Protein AF-A0A2M3YWS8-F1 (afdb_monomer)

Secondary structure (DSSP, 8-state):
--SSSSSSSSTTSSSSS---------------------------------------------------TT---HHHHHHHHHHHHS---EEEEEEEGGGG-TT-TT--PPPPSSSSTTEEEEEEEPTTEEE-SS-TT-EEEP-SS--TTEEEEETTEEEEPTTEEE-TTS-EEEPP-

Foldseek 3Di:
DDDPVVVVV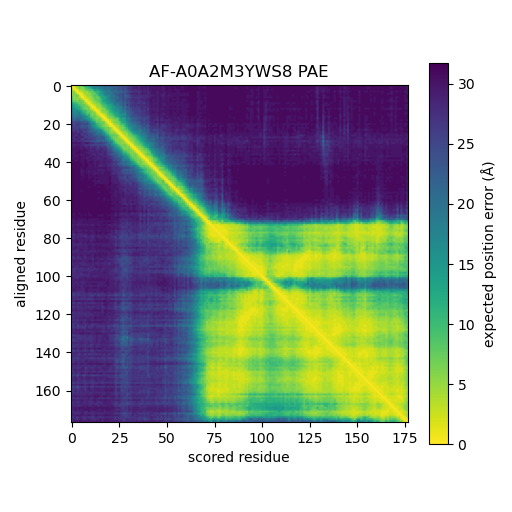VVPPPPPPDPDDDDDPDDPPDDPDDDDDDDDDDDDDDDDDDDDDDDDDDPDPPVPPPVVPPPQPLQNVVCVVLVVVQDQQKDKDKDFQVVVDPCPVPPDRAQEDDPGRRIHIDIDGHPQWDQDPVHNSGTHGHAPDDADQFDRRHHVATDHGPQWDQDPVRHTDGDDD

Mean predicted aligned error: 18.92 Å

Organism: NCBI:txid30067

Solvent-accessible surface area (backbone atoms only — not comparable to full-atom values): 11902 Å² total; per-residue (Å²): 139,86,72,78,71,65,68,70,64,64,74,76,74,77,85,80,82,80,93,72,78,89,81,76,84,72,80,85,77,75,80,80,80,84,78,85,80,82,84,74,86,81,90,83,84,88,81,91,83,86,82,90,81,81,87,79,92,74,89,67,84,64,81,75,73,74,68,66,93,67,83,64,48,73,60,51,52,45,51,61,54,50,64,73,67,41,66,53,34,71,36,76,47,77,41,54,32,65,78,71,48,88,74,64,89,78,78,79,70,70,74,30,78,33,101,42,57,64,19,24,63,41,86,41,53,30,92,54,27,43,70,35,91,91,43,76,90,34,13,42,45,41,40,91,67,76,49,53,62,32,43,62,58,36,58,68,34,61,46,52,38,84,73,32,42,72,45,99,85,73,47,36,39,75,65,81,132

Sequence (177 aa):
MEGFKLFLLVSLALSSQFGLTPAQDGVKSWRKGGGGVKGAFPNGTMLVEMHSLGNAQNQSSSMDLHRSNDSLSALDRFMNKTKSQIPTGVCFEEVPTVSLLQGSARGDVPVGNGSNPSLSRVQVCCAGYERNVHNFRKCEPICTEPCQNGLCVAPNTCECYPDFVRNARGRCVPTCP

Structure (mmCIF, N/CA/C/O backbone):
data_AF-A0A2M3YWS8-F1
#
_entry.id   AF-A0A2M3YWS8-F1
#
loop_
_atom_site.group_PDB
_atom_site.id
_atom_site.type_symbol
_atom_site.label_atom_id
_atom_site.label_alt_id
_atom_site.label_comp_id
_atom_site.label_asym_id
_atom_site.label_entity_id
_atom_site.label_seq_id
_atom_site.pdbx_PDB_ins_code
_atom_site.Cartn_x
_atom_site.Cartn_y
_atom_site.Cartn_z
_atom_site.occupancy
_atom_site.B_iso_or_equiv
_atom_site.auth_seq_id
_atom_site.auth_comp_id
_atom_site.auth_asym_id
_atom_site.auth_atom_id
_atom_site.pdbx_PDB_model_num
ATOM 1 N N . MET A 1 1 ? -46.399 -47.466 -23.108 1.00 44.81 1 MET A N 1
ATOM 2 C CA . MET A 1 1 ? -45.461 -47.014 -24.162 1.00 44.81 1 MET A CA 1
ATOM 3 C C . MET A 1 1 ? -44.840 -45.695 -23.719 1.00 44.81 1 MET A C 1
ATOM 5 O O . MET A 1 1 ? -45.162 -44.630 -24.217 1.00 44.81 1 MET A O 1
ATOM 9 N N . GLU A 1 2 ? -44.213 -45.709 -22.546 1.00 58.59 2 GLU A N 1
ATOM 10 C CA . GLU A 1 2 ? -42.794 -46.076 -22.321 1.00 58.59 2 GLU A CA 1
ATOM 11 C C . GLU A 1 2 ? -41.820 -44.876 -22.445 1.00 58.59 2 GLU A C 1
ATOM 13 O O . GLU A 1 2 ? -40.623 -45.069 -22.586 1.00 58.59 2 GLU A O 1
ATOM 18 N N . GLY A 1 3 ? -42.292 -43.623 -22.367 1.00 52.88 3 GLY A N 1
ATOM 19 C CA . GLY A 1 3 ? -41.401 -42.443 -22.368 1.00 52.88 3 GLY A CA 1
ATOM 20 C C . GLY A 1 3 ? -41.078 -41.849 -20.989 1.00 52.88 3 GLY A C 1
ATOM 21 O O . GLY A 1 3 ? -39.984 -41.346 -20.767 1.00 52.88 3 GLY A O 1
ATOM 22 N N . PHE A 1 4 ? -42.009 -41.918 -20.032 1.00 53.09 4 PHE A N 1
ATOM 23 C CA . PHE A 1 4 ? -41.894 -41.177 -18.762 1.00 53.09 4 PHE A CA 1
ATOM 24 C C . PHE A 1 4 ? -41.308 -41.979 -17.590 1.00 53.09 4 PHE A C 1
ATOM 26 O O . PHE A 1 4 ? -41.011 -41.412 -16.542 1.00 53.09 4 PHE A O 1
ATOM 33 N N . LYS A 1 5 ? -41.099 -43.290 -17.757 1.00 55.75 5 LYS A N 1
ATOM 34 C CA . LYS A 1 5 ? -40.532 -44.166 -16.716 1.00 55.75 5 LYS A CA 1
ATOM 35 C C . LYS A 1 5 ? -39.001 -44.253 -16.726 1.00 55.75 5 LYS A C 1
ATOM 37 O O . LYS A 1 5 ? -38.439 -44.727 -15.746 1.00 55.75 5 LYS A O 1
ATOM 42 N N . LEU A 1 6 ? -38.321 -43.763 -17.770 1.00 52.38 6 LEU A N 1
ATOM 43 C CA . LEU A 1 6 ? -36.851 -43.793 -17.837 1.00 52.38 6 LEU A CA 1
ATOM 44 C C . LEU A 1 6 ? -36.157 -42.620 -17.125 1.00 52.38 6 LEU A C 1
ATOM 46 O O . LEU A 1 6 ? -35.000 -42.757 -16.745 1.00 52.38 6 LEU A O 1
ATOM 50 N N . PHE A 1 7 ? -36.836 -41.494 -16.883 1.00 51.25 7 PHE A N 1
ATOM 51 C CA . PHE A 1 7 ? -36.199 -40.334 -16.241 1.00 51.25 7 PHE A CA 1
ATOM 52 C C . PHE A 1 7 ? -36.138 -40.414 -14.708 1.00 51.25 7 PHE A C 1
ATOM 54 O O . PHE A 1 7 ? -35.285 -39.774 -14.102 1.00 51.25 7 PHE A O 1
ATOM 61 N N . LEU A 1 8 ? -36.981 -41.228 -14.063 1.00 51.66 8 LEU A N 1
ATOM 62 C CA . LEU A 1 8 ? -36.975 -41.374 -12.599 1.00 51.66 8 LEU A CA 1
ATOM 63 C C . LEU A 1 8 ? -35.966 -42.408 -12.074 1.00 51.66 8 LEU A C 1
ATOM 65 O O . LEU A 1 8 ? -35.662 -42.398 -10.885 1.00 51.66 8 LEU A O 1
ATOM 69 N N . LEU A 1 9 ? -35.410 -43.266 -12.937 1.00 51.09 9 LEU A N 1
ATOM 70 C CA . LEU A 1 9 ? -34.437 -44.291 -12.534 1.00 51.09 9 LEU A CA 1
ATOM 71 C C . LEU A 1 9 ? -32.970 -43.854 -12.681 1.00 51.09 9 LEU A C 1
ATOM 73 O O . LEU A 1 9 ? -32.095 -44.498 -12.113 1.00 51.09 9 LEU A O 1
ATOM 77 N N . VAL A 1 10 ? -32.688 -42.738 -13.362 1.00 53.78 10 VAL A N 1
ATOM 78 C CA . VAL A 1 10 ? -31.320 -42.184 -13.465 1.00 53.78 10 VAL A CA 1
ATOM 79 C C . VAL A 1 10 ? -30.982 -41.257 -12.283 1.00 53.78 10 VAL A C 1
ATOM 81 O O . VAL A 1 10 ? -29.815 -41.043 -11.970 1.00 53.78 10 VAL A O 1
ATOM 84 N N . SER A 1 11 ? -31.985 -40.779 -11.541 1.00 53.66 11 SER A N 1
ATOM 85 C CA . SER A 1 11 ? -31.802 -39.824 -10.434 1.00 53.66 11 SER A CA 1
ATOM 86 C C . SER A 1 11 ? -31.493 -40.464 -9.071 1.00 53.66 11 SER A C 1
ATOM 88 O O . SER A 1 11 ? -31.159 -39.749 -8.131 1.00 53.66 11 SER A O 1
ATOM 90 N N . LEU A 1 12 ? -31.586 -41.793 -8.941 1.00 53.59 12 LEU A N 1
ATOM 91 C CA . LEU A 1 12 ? -31.355 -42.520 -7.678 1.00 53.59 12 LEU A CA 1
ATOM 92 C C . LEU A 1 12 ? -30.032 -43.309 -7.630 1.00 53.59 12 LEU A C 1
ATOM 94 O O . LEU A 1 12 ? -29.764 -43.970 -6.633 1.00 53.59 12 LEU A O 1
ATOM 98 N N . ALA A 1 13 ? -29.185 -43.217 -8.663 1.00 49.19 13 ALA A N 1
ATOM 99 C CA . ALA A 1 13 ? -27.925 -43.969 -8.752 1.00 49.19 13 ALA A CA 1
ATOM 100 C C . ALA A 1 13 ? -26.646 -43.102 -8.766 1.00 49.19 13 ALA A C 1
ATOM 102 O O . ALA A 1 13 ? -25.558 -43.627 -8.981 1.00 49.19 13 ALA A O 1
ATOM 103 N N . LEU A 1 14 ? -26.744 -41.790 -8.516 1.00 49.69 14 LEU A N 1
ATOM 104 C CA . LEU A 1 14 ? -25.588 -40.871 -8.479 1.00 49.69 14 LEU A CA 1
ATOM 105 C C . LEU A 1 14 ? -25.318 -40.253 -7.096 1.00 49.69 14 LEU A C 1
ATOM 107 O O . LEU A 1 14 ? -24.464 -39.383 -6.965 1.00 49.69 14 LEU A O 1
ATOM 111 N N . SER A 1 15 ? -25.996 -40.719 -6.043 1.00 51.69 15 SER A N 1
ATOM 112 C CA . SER A 1 15 ? -25.835 -40.217 -4.668 1.00 51.69 15 SER A CA 1
ATOM 113 C C . SER A 1 15 ? -24.981 -41.110 -3.754 1.00 51.69 15 SER A C 1
ATOM 115 O O . SER A 1 15 ? -24.988 -40.916 -2.542 1.00 51.69 15 SER A O 1
ATOM 117 N N . SER A 1 16 ? -24.224 -42.080 -4.288 1.00 53.59 16 SER A N 1
ATOM 118 C CA . SER A 1 16 ? -23.561 -43.106 -3.451 1.00 53.59 16 SER A CA 1
ATOM 119 C C . SER A 1 16 ? -22.041 -43.219 -3.574 1.00 53.59 16 SER A C 1
ATOM 121 O O . SER A 1 16 ? -21.468 -44.142 -3.002 1.00 53.59 16 SER A O 1
ATOM 123 N N . GLN A 1 17 ? -21.351 -42.317 -4.271 1.00 57.34 17 GLN A N 1
ATOM 124 C CA . GLN A 1 17 ? -19.891 -42.396 -4.403 1.00 57.34 17 GLN A CA 1
ATOM 125 C C . GLN A 1 17 ? -19.245 -41.020 -4.333 1.00 57.34 17 GLN A C 1
ATOM 127 O O . GLN A 1 17 ? -18.739 -40.570 -5.335 1.00 57.34 17 GLN A O 1
ATOM 132 N N . PHE A 1 18 ? -19.263 -40.367 -3.170 1.00 51.50 18 PHE A N 1
ATOM 133 C CA . PHE A 1 18 ? -18.156 -39.523 -2.682 1.00 51.50 18 PHE A CA 1
ATOM 134 C C . PHE A 1 18 ? -18.327 -39.348 -1.167 1.00 51.50 18 PHE A C 1
ATOM 136 O O . PHE A 1 18 ? -18.560 -38.262 -0.647 1.00 51.50 18 PHE A O 1
ATOM 143 N N . GLY A 1 19 ? -18.239 -40.465 -0.442 1.00 46.75 19 GLY A N 1
ATOM 144 C CA . GLY A 1 19 ? -17.875 -40.426 0.966 1.00 46.75 19 GLY A CA 1
ATOM 145 C C . GLY A 1 19 ? -16.380 -40.150 1.065 1.00 46.75 19 GLY A C 1
ATOM 146 O O . GLY A 1 19 ? -15.588 -41.082 0.996 1.00 46.75 19 GLY A O 1
ATOM 147 N N . LEU A 1 20 ? -15.996 -38.881 1.205 1.00 51.47 20 LEU A N 1
ATOM 148 C CA . LEU A 1 20 ? -14.681 -38.495 1.707 1.00 51.47 20 LEU A CA 1
ATOM 149 C C . LEU A 1 20 ? -14.859 -37.409 2.769 1.00 51.47 20 LEU A C 1
ATOM 151 O O . LEU A 1 20 ? -15.428 -36.344 2.552 1.00 51.47 20 LEU A O 1
ATOM 155 N N . THR A 1 21 ? -14.410 -37.787 3.953 1.00 51.81 21 THR A N 1
ATOM 156 C CA . THR A 1 21 ? -14.380 -37.073 5.223 1.00 51.81 21 THR A CA 1
ATOM 157 C C . THR A 1 21 ? -13.623 -35.741 5.153 1.00 51.81 21 THR A C 1
ATOM 159 O O . THR A 1 21 ? -12.715 -35.604 4.333 1.00 51.81 21 THR A O 1
ATOM 162 N N . PRO A 1 22 ? -13.902 -34.789 6.062 1.00 42.66 22 PRO A N 1
ATOM 163 C CA . PRO A 1 22 ? -13.151 -33.542 6.163 1.00 42.66 22 PRO A CA 1
ATOM 164 C C . PRO A 1 22 ? -11.702 -33.811 6.597 1.00 42.66 22 PRO A C 1
ATOM 166 O O . PRO A 1 22 ? -11.445 -34.215 7.732 1.00 42.66 22 PRO A O 1
ATOM 169 N N . ALA A 1 23 ? -10.749 -33.578 5.693 1.00 43.78 23 ALA A N 1
ATOM 170 C CA . ALA A 1 23 ? -9.334 -33.512 6.027 1.00 43.78 23 ALA A CA 1
ATOM 171 C C . ALA A 1 23 ? -9.063 -32.184 6.746 1.00 43.78 23 ALA A C 1
ATOM 173 O O . ALA A 1 23 ? -9.142 -31.102 6.170 1.00 43.78 23 ALA A O 1
ATOM 174 N N . GLN A 1 24 ? -8.801 -32.299 8.043 1.00 39.09 24 GLN A N 1
ATOM 175 C CA . GLN A 1 24 ? -8.253 -31.257 8.898 1.00 39.09 24 GLN A CA 1
ATOM 176 C C . GLN A 1 24 ? -6.811 -30.984 8.455 1.00 39.09 24 GLN A C 1
ATOM 178 O O . GLN A 1 24 ? -5.940 -31.832 8.661 1.00 39.09 24 GLN A O 1
ATOM 183 N N . ASP A 1 25 ? -6.546 -29.819 7.865 1.00 43.72 25 ASP A N 1
ATOM 184 C CA . ASP A 1 25 ? -5.172 -29.370 7.664 1.00 43.72 25 ASP A CA 1
ATOM 185 C C . ASP A 1 25 ? -4.543 -29.056 9.022 1.00 43.72 25 ASP A C 1
ATOM 187 O O . ASP A 1 25 ? -4.918 -28.127 9.742 1.00 43.72 25 ASP A O 1
ATOM 191 N N . GLY A 1 26 ? -3.596 -29.917 9.385 1.00 39.34 26 GLY A N 1
ATOM 192 C CA . GLY A 1 26 ? -2.875 -29.884 10.638 1.00 39.34 26 GLY A CA 1
ATOM 193 C C . GLY A 1 26 ? -2.123 -28.574 10.843 1.00 39.34 26 GLY A C 1
ATOM 194 O O . GLY A 1 26 ? -1.289 -28.153 10.039 1.00 39.34 26 GLY A O 1
ATOM 195 N N . VAL A 1 27 ? -2.352 -27.987 12.014 1.00 41.59 27 VAL A N 1
ATOM 196 C CA . VAL A 1 27 ? -1.428 -27.066 12.671 1.00 41.59 27 VAL A CA 1
ATOM 197 C C . VAL A 1 27 ? -0.039 -27.709 12.683 1.00 41.59 27 VAL A C 1
ATOM 199 O O . VAL A 1 27 ? 0.176 -28.753 13.303 1.00 41.59 27 VAL A O 1
ATOM 202 N N . LYS A 1 28 ? 0.926 -27.078 12.006 1.00 43.31 28 LYS A N 1
ATOM 203 C CA . LYS A 1 28 ? 2.345 -27.441 12.083 1.00 43.31 28 LYS A CA 1
ATOM 204 C C . LYS A 1 28 ? 2.855 -27.142 13.495 1.00 43.31 28 LYS A C 1
ATOM 206 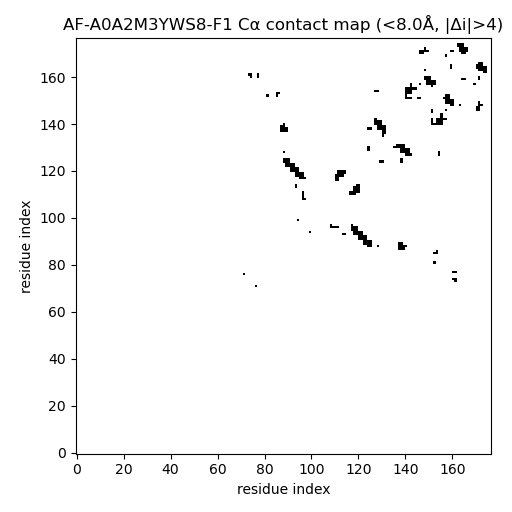O O . LYS A 1 28 ? 3.359 -26.060 13.783 1.00 43.31 28 LYS A O 1
ATOM 211 N N . SER A 1 29 ? 2.693 -28.119 14.381 1.00 40.41 29 SER A N 1
ATOM 212 C CA . SER A 1 29 ? 3.354 -28.204 15.679 1.00 40.41 29 SER A CA 1
ATOM 213 C C . SER A 1 29 ? 4.855 -28.373 15.450 1.00 40.41 29 SER A C 1
ATOM 215 O O . SER A 1 29 ? 5.348 -29.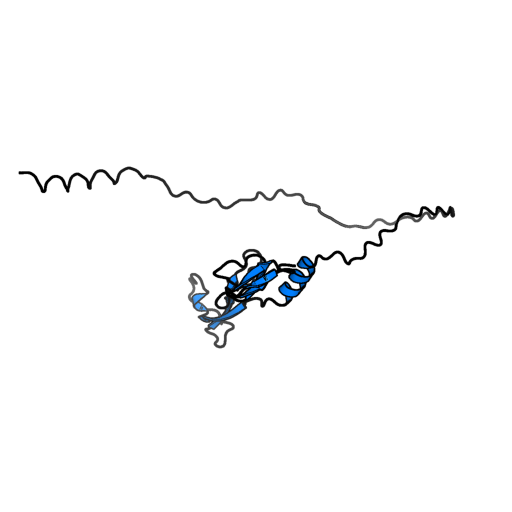469 15.185 1.00 40.41 29 SER A O 1
ATOM 217 N N . TRP A 1 30 ? 5.599 -27.272 15.523 1.00 40.44 30 TRP A N 1
ATOM 218 C CA . TRP A 1 30 ? 7.046 -27.342 15.664 1.00 40.44 30 TRP A CA 1
ATOM 219 C C . TRP A 1 30 ? 7.363 -27.631 17.128 1.00 40.44 30 TRP A C 1
ATOM 221 O O . TRP A 1 30 ? 7.205 -26.778 18.003 1.00 40.44 30 TRP A O 1
ATOM 231 N N . ARG A 1 31 ? 7.813 -28.862 17.395 1.00 38.88 31 ARG A N 1
ATOM 232 C CA . ARG A 1 31 ? 8.437 -29.219 18.669 1.00 38.88 31 ARG A CA 1
ATOM 233 C C . ARG A 1 31 ? 9.649 -28.313 18.878 1.00 38.88 31 ARG A C 1
ATOM 235 O O . ARG A 1 31 ? 10.653 -28.414 18.180 1.00 38.88 31 ARG A O 1
ATOM 242 N N . LYS A 1 32 ? 9.527 -27.427 19.863 1.00 42.84 32 LYS A N 1
ATOM 243 C CA . LYS A 1 32 ? 10.591 -26.592 20.413 1.00 42.84 32 LYS A CA 1
ATOM 244 C C . LYS A 1 32 ? 11.649 -27.503 21.045 1.00 42.84 32 LYS A C 1
ATOM 246 O O . LYS A 1 32 ? 11.507 -27.923 22.189 1.00 42.84 32 LYS A O 1
ATOM 251 N N . GLY A 1 33 ? 12.687 -27.837 20.280 1.00 36.75 33 GLY A N 1
ATOM 252 C CA . GLY A 1 33 ? 13.919 -28.415 20.806 1.00 36.75 33 GLY A CA 1
ATOM 253 C C . GLY A 1 33 ? 14.615 -27.376 21.679 1.00 36.75 33 GLY A C 1
ATOM 254 O O . GLY A 1 33 ? 15.089 -26.357 21.184 1.00 36.75 33 GLY A O 1
ATOM 255 N N . GLY A 1 34 ? 14.595 -27.599 22.991 1.00 35.94 34 GLY A N 1
ATOM 256 C CA . GLY A 1 34 ? 15.287 -26.774 23.968 1.00 35.94 34 GLY A CA 1
ATOM 257 C C . GLY A 1 34 ? 16.796 -26.999 23.908 1.00 35.94 34 GLY A C 1
ATOM 258 O O . GLY A 1 34 ? 17.268 -28.103 24.145 1.00 35.94 34 GLY A O 1
ATOM 259 N N . GLY A 1 35 ? 17.537 -25.927 23.647 1.00 36.72 35 GLY A N 1
ATOM 260 C CA . GLY A 1 35 ? 18.959 -25.798 23.949 1.00 36.72 35 GLY A CA 1
ATOM 261 C C . GLY A 1 35 ? 19.135 -24.532 24.776 1.00 36.72 35 GLY A C 1
ATOM 262 O O . GLY A 1 35 ? 19.256 -23.440 24.230 1.00 36.72 35 GLY A O 1
ATOM 263 N N . GLY A 1 36 ? 19.030 -24.663 26.098 1.00 33.47 36 GLY A N 1
ATOM 264 C CA . GLY A 1 36 ? 19.231 -23.558 27.025 1.00 33.47 36 GLY A CA 1
ATOM 265 C C . GLY A 1 36 ? 20.717 -23.278 27.201 1.00 33.47 36 GLY A C 1
ATOM 266 O O . GLY A 1 36 ? 21.426 -24.101 27.768 1.00 33.47 36 GLY A O 1
ATOM 267 N N . VAL A 1 37 ? 21.173 -22.099 26.785 1.00 38.69 37 VAL A N 1
ATOM 268 C CA . VAL A 1 37 ? 22.427 -21.525 27.281 1.00 38.69 37 VAL A CA 1
ATOM 269 C C . VAL A 1 37 ? 22.079 -20.512 28.368 1.00 38.69 37 VAL A C 1
ATOM 271 O O . VAL A 1 37 ? 21.662 -19.386 28.110 1.00 38.69 37 VAL A O 1
ATOM 274 N N . LYS A 1 38 ? 22.175 -20.959 29.623 1.00 35.31 38 LYS A N 1
ATOM 275 C CA . LYS A 1 38 ? 22.174 -20.080 30.794 1.00 35.31 38 LYS A CA 1
ATOM 276 C C . LYS A 1 38 ? 23.556 -19.429 30.873 1.00 35.31 38 LYS A C 1
ATOM 278 O O . LYS A 1 38 ? 24.493 -20.049 31.360 1.00 35.31 38 LYS A O 1
ATOM 283 N N . GLY A 1 39 ? 23.689 -18.203 30.376 1.00 34.22 39 GLY A N 1
ATOM 284 C CA . GLY A 1 39 ? 24.856 -17.363 30.637 1.00 34.22 39 GLY A CA 1
ATOM 285 C C . GLY A 1 39 ? 24.685 -16.651 31.975 1.00 34.22 39 GLY A C 1
ATOM 286 O O . GLY A 1 39 ? 24.090 -15.580 32.027 1.00 34.22 39 GLY A O 1
ATOM 287 N N . ALA A 1 40 ? 25.156 -17.274 33.054 1.00 35.62 40 ALA A N 1
ATOM 288 C CA . ALA A 1 40 ? 25.344 -16.623 34.344 1.00 35.62 40 ALA A CA 1
ATOM 289 C C . ALA A 1 40 ? 26.783 -16.089 34.414 1.00 35.62 40 ALA A C 1
ATOM 291 O O . ALA A 1 40 ? 27.730 -16.856 34.259 1.00 35.62 40 ALA A O 1
ATOM 292 N N . PHE A 1 41 ? 26.940 -14.785 34.649 1.00 43.16 41 PHE A N 1
ATOM 293 C CA . PHE A 1 41 ? 28.183 -14.210 35.174 1.00 43.16 41 PHE A CA 1
ATOM 294 C C . PHE A 1 41 ? 28.321 -14.630 36.647 1.00 43.16 41 PHE A C 1
ATOM 296 O O . PHE A 1 41 ? 27.307 -14.653 37.353 1.00 43.16 41 PHE A O 1
ATOM 303 N N . PRO A 1 42 ? 29.533 -14.970 37.127 1.00 48.53 42 PRO A N 1
ATOM 304 C CA . PRO A 1 42 ? 30.314 -13.933 37.807 1.00 48.53 42 PRO A CA 1
ATOM 305 C C . PRO A 1 42 ? 31.851 -14.041 37.685 1.00 48.53 42 PRO A C 1
ATOM 307 O O . PRO A 1 42 ? 32.419 -15.106 37.477 1.00 48.53 42 PRO A O 1
ATOM 310 N N . ASN A 1 43 ? 32.475 -12.873 37.870 1.00 36.19 43 ASN A N 1
ATOM 311 C CA . ASN A 1 43 ? 33.745 -12.565 38.543 1.00 36.19 43 ASN A CA 1
ATOM 312 C C . ASN A 1 43 ? 34.867 -13.616 38.598 1.00 36.19 43 ASN A C 1
ATOM 314 O O . ASN A 1 43 ? 34.773 -14.618 39.301 1.00 36.19 43 ASN A O 1
ATOM 318 N N . GLY A 1 44 ? 36.019 -13.239 38.037 1.00 36.62 44 GLY A N 1
ATOM 319 C CA . GLY A 1 44 ? 37.309 -13.859 38.331 1.00 36.62 44 GLY A CA 1
ATOM 320 C C . GLY A 1 44 ? 38.459 -13.119 37.653 1.00 36.62 44 GLY A C 1
ATOM 321 O O . GLY A 1 44 ? 38.737 -13.332 36.483 1.00 36.62 44 GLY A O 1
ATOM 322 N N . THR A 1 45 ? 39.077 -12.209 38.398 1.00 40.53 45 THR A N 1
ATOM 323 C CA . THR A 1 45 ? 40.320 -11.473 38.111 1.00 40.53 45 THR A CA 1
ATOM 324 C C . THR A 1 45 ? 41.555 -12.374 37.954 1.00 40.53 45 THR A C 1
ATOM 326 O O . THR A 1 45 ? 41.544 -13.495 38.452 1.00 40.53 45 THR A O 1
ATOM 329 N N . MET A 1 46 ? 42.648 -11.759 37.456 1.00 36.75 46 MET A N 1
ATOM 330 C CA . MET A 1 46 ? 44.082 -12.149 37.501 1.00 36.75 46 MET A CA 1
ATOM 331 C C . MET A 1 46 ? 44.578 -12.837 36.213 1.00 36.75 46 MET A C 1
ATOM 333 O O . MET A 1 46 ? 43.970 -13.795 35.769 1.00 36.75 46 MET A O 1
ATOM 337 N N . LEU A 1 47 ? 45.669 -12.456 35.544 1.00 41.06 47 LEU A N 1
ATOM 338 C CA . LEU A 1 47 ? 46.729 -11.464 35.750 1.00 41.06 47 LEU A CA 1
ATOM 339 C C . LEU A 1 47 ? 47.378 -11.190 34.375 1.00 41.06 47 LEU A C 1
ATOM 341 O O . LEU A 1 47 ? 47.324 -12.023 33.474 1.00 41.06 47 LEU A O 1
ATOM 345 N N . VAL A 1 48 ? 47.974 -10.009 34.237 1.00 40.50 48 VAL A N 1
ATOM 346 C CA . VAL A 1 48 ? 48.727 -9.541 33.067 1.00 40.50 48 VAL A CA 1
ATOM 347 C C . VAL A 1 48 ? 50.074 -10.259 32.994 1.00 40.50 48 VAL A C 1
ATOM 349 O O . VAL A 1 48 ? 50.805 -10.227 33.977 1.00 40.50 48 VAL A O 1
ATOM 352 N N . GLU A 1 49 ? 50.459 -10.767 31.822 1.00 37.28 49 GLU A N 1
ATOM 353 C CA . GLU A 1 49 ? 51.875 -10.850 31.452 1.00 37.28 49 GLU A CA 1
ATOM 354 C C . GLU A 1 49 ? 52.089 -10.310 30.038 1.00 37.28 49 GLU A C 1
ATOM 356 O O . GLU A 1 49 ? 51.496 -10.745 29.052 1.00 37.28 49 GLU A O 1
ATOM 361 N N . MET A 1 50 ? 52.927 -9.281 29.997 1.00 44.84 50 MET A N 1
ATOM 362 C CA . MET A 1 50 ? 53.350 -8.531 28.833 1.00 44.84 50 MET A CA 1
ATOM 363 C C . MET A 1 50 ? 54.754 -9.003 28.484 1.00 44.84 50 MET A C 1
ATOM 365 O O . MET A 1 50 ? 55.679 -8.728 29.240 1.00 44.84 50 MET A O 1
ATOM 369 N N . HIS A 1 51 ? 54.928 -9.661 27.340 1.00 34.84 51 HIS A N 1
ATOM 370 C CA . HIS A 1 51 ? 56.245 -9.852 26.739 1.00 34.84 51 HIS A CA 1
ATOM 371 C C . HIS A 1 51 ? 56.252 -9.279 25.323 1.00 34.84 51 HIS A C 1
ATOM 373 O O . HIS A 1 51 ? 55.685 -9.837 24.387 1.00 34.84 51 HIS A O 1
ATOM 379 N N . SER A 1 52 ? 56.914 -8.129 25.205 1.00 41.78 52 SER A N 1
ATOM 380 C CA . SER A 1 52 ? 57.352 -7.536 23.947 1.00 41.78 52 SER A CA 1
ATOM 381 C C . SER A 1 52 ? 58.596 -8.264 23.444 1.00 41.78 52 SER A C 1
ATOM 383 O O . SER A 1 52 ? 59.623 -8.250 24.117 1.00 41.78 52 SER A O 1
ATOM 385 N N . LEU A 1 53 ? 58.541 -8.799 22.226 1.00 42.47 53 LEU A N 1
ATOM 386 C CA . LEU A 1 53 ? 59.717 -8.996 21.378 1.00 42.47 53 LEU A CA 1
ATOM 387 C C . LEU A 1 53 ? 59.393 -8.459 19.983 1.00 42.47 53 LEU A C 1
ATOM 389 O O . LEU A 1 53 ? 58.335 -8.729 19.419 1.00 42.47 53 LEU A O 1
ATOM 393 N N . GLY A 1 54 ? 60.280 -7.590 19.506 1.00 40.19 54 GLY A N 1
ATOM 394 C CA . GLY A 1 54 ? 60.056 -6.703 18.378 1.00 40.19 54 GLY A CA 1
ATOM 395 C C . GLY A 1 54 ? 60.180 -7.339 16.993 1.00 40.19 54 GLY A C 1
ATOM 396 O O . GLY A 1 54 ? 60.888 -8.316 16.784 1.00 40.19 54 GLY A O 1
ATOM 397 N N . ASN A 1 55 ? 59.492 -6.665 16.071 1.00 44.66 55 ASN A N 1
ATOM 398 C CA . ASN A 1 55 ? 59.807 -6.363 14.674 1.00 44.66 55 ASN A CA 1
ATOM 399 C C . ASN A 1 55 ? 60.464 -7.435 13.783 1.00 44.66 55 ASN A C 1
ATOM 401 O O . ASN A 1 55 ? 61.669 -7.664 13.827 1.00 44.66 55 ASN A O 1
ATOM 405 N N . ALA A 1 56 ? 59.697 -7.888 12.790 1.00 38.47 56 ALA A N 1
ATOM 406 C CA . ALA A 1 56 ? 60.217 -8.171 11.459 1.00 38.47 56 ALA A CA 1
ATOM 407 C C . ALA A 1 56 ? 59.204 -7.661 10.429 1.00 38.47 56 ALA A C 1
ATOM 409 O O . ALA A 1 56 ? 58.068 -8.128 10.362 1.00 38.47 56 ALA A O 1
ATOM 410 N N . GLN A 1 57 ? 59.621 -6.658 9.658 1.00 50.38 57 GLN A N 1
ATOM 411 C CA . GLN A 1 57 ? 58.921 -6.234 8.457 1.00 50.38 57 GLN A CA 1
ATOM 412 C C . GLN A 1 57 ? 58.803 -7.434 7.518 1.00 50.38 57 GLN A C 1
ATOM 414 O O . GLN A 1 57 ? 59.811 -8.032 7.150 1.00 50.38 57 GLN A O 1
ATOM 419 N N . ASN A 1 58 ? 57.582 -7.745 7.099 1.00 41.41 58 ASN A N 1
ATOM 420 C CA . ASN A 1 58 ? 57.360 -8.549 5.913 1.00 41.41 58 ASN A CA 1
ATOM 421 C C . ASN A 1 58 ? 56.399 -7.766 5.022 1.00 41.41 58 ASN A C 1
ATOM 423 O O . ASN A 1 58 ? 55.190 -7.746 5.244 1.00 41.41 58 ASN A O 1
ATOM 427 N N . GLN A 1 59 ? 56.965 -7.044 4.055 1.00 50.97 59 GLN A N 1
ATOM 428 C CA . GLN A 1 59 ? 56.214 -6.519 2.923 1.00 50.97 59 GLN A CA 1
ATOM 429 C C . GLN A 1 59 ? 55.853 -7.705 2.029 1.00 50.97 59 GLN A C 1
ATOM 431 O O . GLN A 1 59 ? 56.496 -7.969 1.019 1.00 50.97 59 GLN A O 1
ATOM 436 N N . SER A 1 60 ? 54.812 -8.434 2.410 1.00 42.50 60 SER A N 1
ATOM 437 C CA . SER A 1 60 ? 53.989 -9.096 1.416 1.00 42.50 60 SER A CA 1
ATOM 438 C C . SER A 1 60 ? 53.076 -8.020 0.854 1.00 42.50 60 SER A C 1
ATOM 440 O O . SER A 1 60 ? 52.238 -7.489 1.580 1.00 42.50 60 SER A O 1
ATOM 442 N N . SER A 1 61 ? 53.222 -7.690 -0.424 1.00 48.59 61 SER A N 1
ATOM 443 C CA . SER A 1 61 ? 52.148 -7.081 -1.198 1.00 48.59 61 SER A CA 1
ATOM 444 C C . SER A 1 61 ? 50.998 -8.090 -1.292 1.00 48.59 61 SER A C 1
ATOM 446 O O . SER A 1 61 ? 50.757 -8.710 -2.326 1.00 48.59 61 SER A O 1
ATOM 448 N N . SER A 1 62 ? 50.284 -8.297 -0.183 1.00 47.62 62 SER A N 1
ATOM 449 C CA . SER A 1 62 ? 48.911 -8.754 -0.267 1.00 47.62 62 SER A CA 1
ATOM 450 C C . SER A 1 62 ? 48.192 -7.664 -1.034 1.00 47.62 62 SER A C 1
ATOM 452 O O . SER A 1 62 ? 48.282 -6.489 -0.681 1.00 47.62 62 SER A O 1
ATOM 454 N N . MET A 1 63 ? 47.519 -8.031 -2.121 1.00 47.56 63 MET A N 1
ATOM 455 C CA . MET A 1 63 ? 46.457 -7.179 -2.619 1.00 47.56 63 MET A CA 1
ATOM 456 C C . MET A 1 63 ? 45.488 -7.017 -1.455 1.00 47.56 63 MET A C 1
ATOM 458 O O . MET A 1 63 ? 44.681 -7.908 -1.187 1.00 47.56 63 MET A O 1
ATOM 462 N N . ASP A 1 64 ? 45.617 -5.909 -0.732 1.00 42.50 64 ASP A N 1
ATOM 463 C CA . ASP A 1 64 ? 44.546 -5.395 0.085 1.00 42.50 64 ASP A CA 1
ATOM 464 C C . ASP A 1 64 ? 43.417 -5.147 -0.905 1.00 42.50 64 ASP A C 1
ATOM 466 O O . ASP A 1 64 ? 43.329 -4.116 -1.573 1.00 42.50 64 ASP A O 1
ATOM 470 N N . LEU A 1 65 ? 42.536 -6.138 -1.023 1.00 43.41 65 LEU A N 1
ATOM 471 C CA . LEU A 1 65 ? 41.143 -5.882 -1.302 1.00 43.41 65 LEU A CA 1
ATOM 472 C C . LEU A 1 65 ? 40.673 -5.015 -0.132 1.00 43.41 65 LEU A C 1
ATOM 474 O O . LEU A 1 65 ? 39.989 -5.472 0.782 1.00 43.41 65 LEU A O 1
ATOM 478 N N . HIS A 1 66 ? 40.995 -3.722 -0.195 1.00 44.09 66 HIS A N 1
ATOM 479 C CA . HIS A 1 66 ? 40.021 -2.707 0.124 1.00 44.09 66 HIS A CA 1
ATOM 480 C C . HIS A 1 66 ? 38.816 -3.053 -0.741 1.00 44.09 66 HIS A C 1
ATOM 482 O O . HIS A 1 66 ? 38.679 -2.622 -1.884 1.00 44.09 66 HIS A O 1
ATOM 488 N N . ARG A 1 67 ? 37.982 -3.950 -0.210 1.00 45.34 67 ARG A N 1
ATOM 489 C CA . ARG A 1 67 ? 36.646 -4.210 -0.690 1.00 45.34 67 ARG A CA 1
ATOM 490 C C . ARG A 1 67 ? 35.950 -2.892 -0.446 1.00 45.34 67 ARG A C 1
ATOM 492 O O . ARG A 1 67 ? 35.454 -2.642 0.650 1.00 45.34 67 ARG A O 1
ATOM 499 N N . SER A 1 68 ? 36.032 -2.010 -1.438 1.00 54.47 68 SER A N 1
ATOM 500 C CA . SER A 1 68 ? 35.186 -0.841 -1.503 1.00 54.47 68 SER A CA 1
ATOM 501 C C . SER A 1 68 ? 33.792 -1.353 -1.191 1.00 54.47 68 SER A C 1
ATOM 503 O O . SER A 1 68 ? 33.298 -2.325 -1.778 1.00 54.47 68 SER A O 1
ATOM 505 N N . ASN A 1 69 ? 33.195 -0.766 -0.167 1.00 58.81 69 ASN A N 1
ATOM 506 C CA . ASN A 1 69 ? 31.879 -1.131 0.33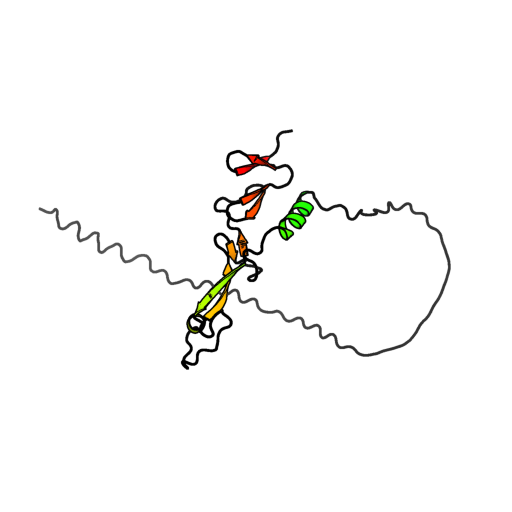0 1.00 58.81 69 ASN A CA 1
ATOM 507 C C . ASN A 1 69 ? 30.782 -0.661 -0.657 1.00 58.81 69 ASN A C 1
ATOM 509 O O . ASN A 1 69 ? 29.707 -0.239 -0.255 1.00 58.81 69 ASN A O 1
ATOM 513 N N . ASP A 1 70 ? 31.085 -0.712 -1.960 1.00 60.91 70 ASP A N 1
ATOM 514 C CA . ASP A 1 70 ? 30.349 -0.158 -3.097 1.00 60.91 70 ASP A CA 1
ATOM 515 C C . ASP A 1 70 ? 29.665 -1.232 -3.951 1.00 60.91 70 ASP A C 1
ATOM 517 O O . ASP A 1 70 ? 29.042 -0.929 -4.970 1.00 60.91 70 ASP A O 1
ATOM 521 N N . SER A 1 71 ? 29.717 -2.498 -3.536 1.00 60.72 71 SER A N 1
ATOM 522 C CA . SER A 1 71 ? 29.114 -3.616 -4.273 1.00 60.72 71 SER A CA 1
ATOM 523 C C . SER A 1 71 ? 27.621 -3.804 -3.973 1.00 60.72 71 SER A C 1
ATOM 525 O O . SER A 1 71 ? 27.133 -4.928 -3.916 1.00 60.72 71 SER A O 1
ATOM 527 N N . LEU A 1 72 ? 26.868 -2.712 -3.803 1.00 70.75 72 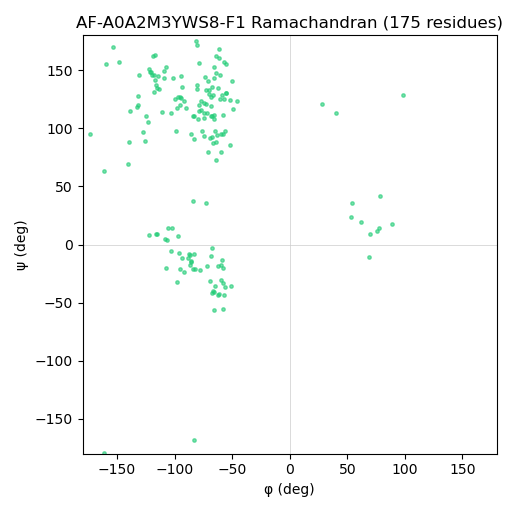LEU A N 1
ATOM 528 C CA . LEU A 1 72 ? 25.414 -2.782 -3.955 1.00 70.75 72 LEU A CA 1
ATOM 529 C C . LEU A 1 72 ? 25.100 -2.783 -5.450 1.00 70.75 72 LEU A C 1
ATOM 531 O O . LEU A 1 72 ? 25.453 -1.834 -6.159 1.00 70.75 72 LEU A O 1
ATOM 535 N N . SER A 1 73 ? 24.436 -3.840 -5.923 1.00 87.50 73 SER A N 1
ATOM 536 C CA . SER A 1 73 ? 23.928 -3.904 -7.293 1.00 87.50 73 SER A CA 1
ATOM 537 C C . SER A 1 73 ? 23.031 -2.695 -7.577 1.00 87.50 73 SER A C 1
ATOM 539 O O . SER A 1 73 ? 22.419 -2.128 -6.665 1.00 87.50 73 SER A O 1
ATOM 541 N N . ALA A 1 74 ? 22.894 -2.308 -8.848 1.00 86.19 74 ALA A N 1
ATOM 542 C CA . ALA A 1 74 ? 21.879 -1.336 -9.255 1.00 86.19 74 ALA A CA 1
ATOM 543 C C . ALA A 1 74 ? 20.485 -1.734 -8.728 1.00 86.19 74 ALA A C 1
ATOM 545 O O . ALA A 1 74 ? 19.724 -0.873 -8.284 1.00 86.19 74 ALA A O 1
ATOM 546 N N . LEU A 1 75 ? 20.202 -3.042 -8.678 1.00 88.88 75 LEU A N 1
ATOM 547 C CA . LEU A 1 75 ? 18.977 -3.588 -8.104 1.00 88.88 75 LEU A CA 1
ATOM 548 C C . LEU A 1 75 ? 18.894 -3.391 -6.583 1.00 88.88 75 LEU A C 1
ATOM 550 O O . LEU A 1 75 ? 17.845 -3.007 -6.081 1.00 88.88 75 LEU A O 1
ATOM 554 N N . ASP A 1 76 ? 19.981 -3.595 -5.838 1.00 90.25 76 ASP A N 1
ATOM 555 C CA . ASP A 1 76 ? 19.970 -3.415 -4.379 1.00 90.25 76 ASP A CA 1
ATOM 556 C C . ASP A 1 76 ? 19.765 -1.947 -4.004 1.00 90.25 76 ASP A C 1
ATOM 558 O O . ASP A 1 76 ? 19.013 -1.623 -3.082 1.00 90.25 76 ASP A O 1
ATOM 562 N N . ARG A 1 77 ? 20.401 -1.038 -4.754 1.00 90.00 77 ARG A N 1
ATOM 563 C CA . ARG A 1 77 ? 20.185 0.407 -4.604 1.00 90.00 77 ARG A CA 1
ATOM 564 C C . ARG A 1 77 ? 18.738 0.774 -4.907 1.00 90.00 77 ARG A C 1
ATOM 566 O O . ARG A 1 77 ? 18.146 1.536 -4.145 1.00 90.00 77 ARG A O 1
ATOM 573 N N . PHE A 1 78 ? 18.170 0.206 -5.972 1.00 91.75 78 PHE A N 1
ATOM 574 C CA . PHE A 1 78 ? 16.758 0.364 -6.303 1.00 91.75 78 PHE A CA 1
ATOM 575 C C . PHE A 1 78 ? 15.867 -0.109 -5.150 1.00 91.75 78 PHE A C 1
ATOM 577 O O . PHE A 1 78 ? 15.103 0.681 -4.608 1.00 91.75 78 PHE A O 1
ATOM 584 N N . MET A 1 79 ? 16.027 -1.350 -4.689 1.00 90.75 79 MET A N 1
ATOM 585 C CA . MET A 1 79 ? 15.181 -1.917 -3.639 1.00 90.75 79 MET A CA 1
ATOM 586 C C . MET A 1 79 ? 15.286 -1.135 -2.326 1.00 90.75 79 MET A C 1
ATOM 588 O O . MET A 1 79 ? 14.264 -0.861 -1.697 1.00 90.75 79 MET A O 1
ATOM 592 N N . ASN A 1 80 ? 16.491 -0.728 -1.918 1.00 89.56 80 ASN A N 1
ATOM 593 C CA . ASN A 1 80 ? 16.682 0.064 -0.702 1.00 89.56 80 ASN A CA 1
ATOM 594 C C . ASN A 1 80 ? 16.044 1.456 -0.808 1.00 89.56 80 ASN A C 1
ATOM 596 O O . ASN A 1 80 ? 15.407 1.908 0.146 1.00 89.56 80 ASN A O 1
ATOM 600 N N . LYS A 1 81 ? 16.162 2.111 -1.969 1.00 89.69 81 LYS A N 1
ATOM 601 C CA . LYS A 1 81 ? 15.523 3.402 -2.239 1.00 89.69 81 LYS A CA 1
ATOM 602 C C . LYS A 1 81 ? 14.002 3.264 -2.253 1.00 89.69 81 LYS A C 1
ATOM 604 O O . LYS A 1 81 ? 13.322 3.906 -1.454 1.00 89.69 81 LYS A O 1
ATOM 609 N N . THR A 1 82 ? 13.465 2.386 -3.090 1.00 88.12 82 THR A N 1
ATOM 610 C CA . THR A 1 82 ? 12.023 2.246 -3.291 1.00 88.12 82 THR A CA 1
ATOM 611 C C . THR A 1 82 ? 11.310 1.750 -2.032 1.00 88.12 82 THR A C 1
ATOM 613 O O . THR A 1 82 ? 10.245 2.256 -1.690 1.00 88.12 82 THR A O 1
ATOM 616 N N . LYS A 1 83 ? 11.918 0.861 -1.233 1.00 86.19 83 LYS A N 1
ATOM 617 C CA . LYS A 1 83 ? 11.333 0.390 0.039 1.00 86.19 83 LYS A CA 1
ATOM 618 C C . LYS A 1 83 ? 11.078 1.509 1.052 1.00 86.19 83 LYS A C 1
ATOM 620 O O . LYS A 1 83 ? 10.162 1.390 1.861 1.00 86.19 83 LYS A O 1
ATOM 625 N N . SER A 1 84 ? 11.883 2.571 1.028 1.00 82.75 84 SER A N 1
ATOM 626 C CA . SER A 1 84 ? 11.671 3.754 1.874 1.00 82.75 84 SER A CA 1
ATOM 627 C C . SER A 1 84 ? 10.571 4.684 1.359 1.00 82.75 84 SER A C 1
ATOM 629 O O . SER A 1 84 ? 10.012 5.453 2.136 1.00 82.75 84 SER A O 1
ATOM 631 N N . GLN A 1 85 ? 10.255 4.601 0.066 1.00 84.31 85 GLN A N 1
ATOM 632 C CA . GLN A 1 85 ? 9.281 5.455 -0.610 1.00 84.31 85 GLN A CA 1
ATOM 633 C C . GLN A 1 85 ? 7.887 4.820 -0.680 1.00 84.31 85 GLN A C 1
ATOM 635 O O . GLN A 1 85 ? 6.904 5.543 -0.824 1.00 84.31 85 GLN A O 1
ATOM 640 N N . ILE A 1 86 ? 7.782 3.492 -0.545 1.00 85.94 86 ILE A N 1
ATOM 641 C CA . ILE A 1 86 ? 6.492 2.795 -0.519 1.00 85.94 86 ILE A CA 1
ATOM 642 C C . ILE A 1 86 ? 5.740 3.167 0.771 1.00 85.94 86 ILE A C 1
ATOM 644 O O . ILE A 1 86 ? 6.231 2.884 1.872 1.00 85.94 86 ILE A O 1
ATOM 648 N N . PRO A 1 87 ? 4.545 3.776 0.671 1.00 84.50 87 PRO A N 1
ATOM 649 C CA . PRO A 1 87 ? 3.736 4.073 1.843 1.00 84.50 87 PRO A CA 1
ATOM 650 C C . PRO A 1 87 ? 3.306 2.769 2.522 1.00 84.50 87 PRO A C 1
ATOM 652 O O . PRO A 1 87 ? 3.046 1.762 1.871 1.00 84.50 87 PRO A O 1
ATOM 655 N N . THR A 1 88 ? 3.168 2.785 3.848 1.00 87.38 88 THR A N 1
ATOM 656 C CA . THR A 1 88 ? 2.794 1.590 4.626 1.00 87.38 88 THR A CA 1
ATOM 657 C C . THR A 1 88 ? 1.363 1.105 4.380 1.00 87.38 88 THR A C 1
ATOM 659 O O . THR A 1 88 ? 0.978 0.095 4.965 1.00 87.38 88 THR A O 1
ATOM 662 N N . GLY A 1 89 ? 0.574 1.809 3.557 1.00 93.19 89 GLY A N 1
ATOM 663 C CA . GLY A 1 89 ? -0.777 1.406 3.160 1.00 93.19 89 GLY A CA 1
ATOM 664 C C . GLY A 1 89 ? -1.769 1.304 4.317 1.00 93.19 89 GLY A C 1
ATOM 665 O O . GLY A 1 89 ? -2.771 0.604 4.200 1.00 93.19 89 GLY A O 1
ATOM 666 N N . VAL A 1 90 ? -1.471 1.936 5.455 1.00 95.12 90 VAL A N 1
ATOM 667 C CA . VAL A 1 90 ? -2.271 1.843 6.677 1.00 95.12 90 VAL A CA 1
ATOM 668 C C . VAL A 1 90 ? -3.255 3.003 6.759 1.00 95.12 90 VAL A C 1
ATOM 670 O O . VAL A 1 90 ? -2.855 4.165 6.734 1.00 95.12 90 VAL A O 1
ATOM 673 N N . CYS A 1 91 ? -4.525 2.667 6.948 1.00 95.69 91 CYS A N 1
ATOM 674 C CA . CYS A 1 91 ? -5.621 3.593 7.179 1.00 95.69 91 CYS A CA 1
ATOM 675 C C . CYS A 1 91 ? -6.231 3.349 8.568 1.00 95.69 91 CYS A C 1
ATOM 677 O O . CYS A 1 91 ? -6.006 2.314 9.202 1.00 95.69 91 CYS A O 1
ATOM 679 N N . PHE A 1 92 ? -6.994 4.323 9.059 1.00 95.19 92 PHE A N 1
ATOM 680 C CA . PHE A 1 92 ? -7.731 4.189 10.309 1.00 95.19 92 PHE A CA 1
ATOM 681 C C . PHE A 1 92 ? -9.217 4.315 10.042 1.00 95.19 92 PHE A C 1
ATOM 683 O O . PHE A 1 92 ? -9.642 5.273 9.402 1.00 95.19 92 PHE A O 1
ATOM 690 N N . GLU A 1 93 ? -9.981 3.381 10.587 1.00 95.25 93 GLU A N 1
ATOM 691 C CA . GLU A 1 93 ? -11.437 3.415 10.559 1.00 95.25 93 GLU A CA 1
ATOM 692 C C . GLU A 1 93 ? -11.968 3.482 11.984 1.00 95.25 93 GLU A C 1
ATOM 694 O O . GLU A 1 93 ? -11.371 2.936 12.916 1.00 95.25 93 GLU A O 1
ATOM 699 N N . GLU A 1 94 ? -13.076 4.190 12.162 1.00 96.50 94 GLU A N 1
ATOM 700 C CA . GLU A 1 94 ? -13.791 4.204 13.428 1.00 96.50 94 GLU A CA 1
ATOM 701 C C . GLU A 1 94 ? -14.906 3.178 13.372 1.00 96.50 94 GLU A C 1
ATOM 703 O O . GLU A 1 94 ? -15.800 3.244 12.531 1.00 96.50 94 GLU A O 1
ATOM 708 N N . VAL A 1 95 ? -14.838 2.221 14.286 1.00 96.00 95 VAL A N 1
ATOM 709 C CA . VAL A 1 95 ? -15.843 1.174 14.424 1.00 96.00 95 VAL A CA 1
ATOM 710 C C . VAL A 1 95 ? -16.413 1.214 15.836 1.00 96.00 95 VAL A C 1
ATOM 712 O O . VAL A 1 95 ? -15.707 1.604 16.770 1.00 96.00 95 VAL A O 1
ATOM 715 N N . PRO A 1 96 ? -17.676 0.813 16.042 1.00 95.56 96 PRO A N 1
ATOM 716 C CA . PRO A 1 96 ? -18.233 0.701 17.382 1.00 95.56 96 PRO A CA 1
ATOM 717 C C . PRO A 1 96 ? -17.363 -0.207 18.252 1.00 95.56 96 PRO A C 1
ATOM 719 O O . PRO A 1 96 ? -17.044 -1.329 17.855 1.00 95.56 96 PRO A O 1
ATOM 722 N N . THR A 1 97 ? -17.000 0.253 19.451 1.00 93.62 97 THR A N 1
ATOM 723 C CA . THR A 1 97 ? -16.154 -0.518 20.378 1.00 93.62 97 THR A CA 1
ATOM 724 C C . THR A 1 97 ? -16.788 -1.869 20.706 1.00 93.62 97 THR A C 1
ATOM 726 O O . THR A 1 97 ? -16.091 -2.873 20.820 1.00 93.62 97 THR A O 1
ATOM 729 N N . VAL A 1 98 ? -18.123 -1.919 20.755 1.00 91.44 98 VAL A N 1
ATOM 730 C CA . VAL A 1 98 ? -18.909 -3.152 20.920 1.00 91.44 98 VAL A CA 1
ATOM 731 C C . VAL A 1 98 ? -18.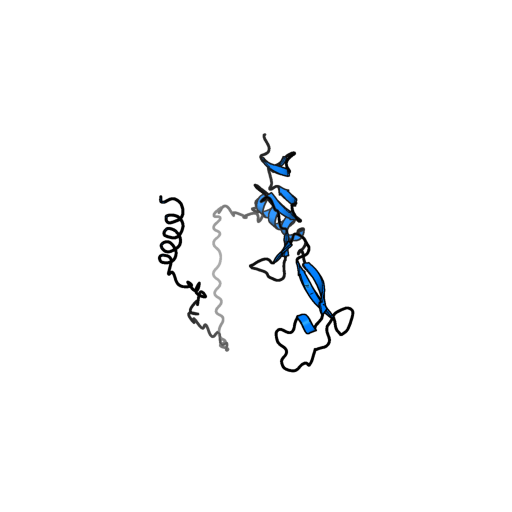622 -4.207 19.855 1.00 91.44 98 VAL A C 1
ATOM 733 O O . VAL A 1 98 ? -18.571 -5.388 20.179 1.00 91.44 98 VAL A O 1
ATOM 736 N N . SER A 1 99 ? -18.384 -3.802 18.605 1.00 91.38 99 SER A N 1
ATOM 737 C CA . SER A 1 99 ? -18.152 -4.721 17.485 1.00 91.38 99 SER A CA 1
ATOM 738 C C . SER A 1 99 ? -16.792 -5.416 17.567 1.00 91.38 99 SER A C 1
ATOM 740 O O . SER A 1 99 ? -16.584 -6.440 16.922 1.00 91.38 99 SER A O 1
ATOM 742 N N . LEU A 1 100 ? -15.863 -4.873 18.359 1.00 91.12 100 LEU A N 1
ATOM 743 C CA . LEU A 1 100 ? -14.541 -5.458 18.591 1.00 91.12 100 LEU A CA 1
ATOM 744 C C . LEU A 1 100 ? -14.543 -6.491 19.724 1.00 91.12 100 LEU A C 1
ATOM 746 O O . LEU A 1 100 ? -13.596 -7.267 19.852 1.00 91.12 100 LEU A O 1
ATOM 750 N N . LEU A 1 101 ? -15.596 -6.520 20.541 1.00 90.44 101 LEU A N 1
ATOM 751 C CA . LEU A 1 101 ? -15.747 -7.471 21.633 1.00 90.44 101 LEU A CA 1
ATOM 752 C C . LEU A 1 101 ? -16.377 -8.754 21.087 1.00 90.44 101 LEU A C 1
ATOM 754 O O . LEU A 1 101 ? -17.596 -8.874 20.977 1.00 90.44 101 LEU A O 1
ATOM 758 N N . GLN A 1 102 ? -15.549 -9.738 20.744 1.00 83.62 102 GLN A N 1
ATOM 759 C CA . GLN A 1 102 ? -16.038 -11.063 20.362 1.00 83.62 102 GLN A CA 1
ATOM 760 C C . GLN A 1 102 ? -16.635 -11.772 21.588 1.00 83.62 102 GLN A C 1
ATOM 762 O O . GLN A 1 102 ? -15.932 -12.434 22.345 1.00 83.62 102 GLN A O 1
ATOM 767 N N . GLY A 1 103 ? -17.946 -11.613 21.792 1.00 72.31 103 GLY A N 1
ATOM 768 C CA . GLY A 1 103 ? -18.702 -12.357 22.801 1.00 72.31 103 GLY A CA 1
ATOM 769 C C . GLY A 1 103 ? -18.553 -11.849 24.236 1.00 72.31 103 GLY A C 1
ATOM 770 O O . GLY A 1 103 ? -18.461 -12.665 25.151 1.00 72.31 103 GLY A O 1
ATOM 771 N N . SER A 1 104 ? -18.550 -10.528 24.466 1.00 70.38 104 SER A N 1
ATOM 772 C CA . SER A 1 104 ? -18.587 -9.970 25.830 1.00 70.38 104 SER A CA 1
ATOM 773 C C . SER A 1 104 ? -19.833 -10.443 26.593 1.00 70.38 104 SER A C 1
ATOM 775 O O . SER A 1 104 ? -20.900 -9.842 26.519 1.00 70.38 104 SER A O 1
ATOM 777 N N . ALA A 1 105 ? -19.683 -11.516 27.372 1.00 64.38 105 ALA A N 1
ATOM 778 C CA . ALA A 1 105 ? -20.755 -12.147 28.145 1.00 64.38 105 ALA A CA 1
ATOM 779 C C . ALA A 1 105 ? -21.272 -11.288 29.318 1.00 64.38 105 ALA A C 1
ATOM 781 O O . ALA A 1 105 ? -22.274 -11.635 29.936 1.00 64.38 105 ALA A O 1
ATOM 782 N N . ARG A 1 106 ? -20.588 -10.182 29.643 1.00 74.12 106 ARG A N 1
ATOM 783 C CA . ARG A 1 106 ? -20.917 -9.292 30.769 1.00 74.12 106 ARG A CA 1
ATOM 784 C C . ARG A 1 106 ? -21.617 -7.991 30.379 1.00 74.12 106 ARG A C 1
ATOM 786 O O . ARG A 1 106 ? -22.009 -7.259 31.273 1.00 74.12 106 ARG A O 1
ATOM 793 N N . GLY A 1 107 ? -21.780 -7.687 29.089 1.00 76.75 107 GLY A N 1
ATOM 794 C CA . GLY A 1 107 ? -22.449 -6.454 28.640 1.00 76.75 107 GLY A CA 1
ATOM 795 C C . GLY A 1 107 ? -21.693 -5.145 28.921 1.00 76.75 107 GLY A C 1
ATOM 796 O O . GLY A 1 107 ? -22.051 -4.119 28.352 1.00 76.75 107 GLY A O 1
ATOM 797 N N . ASP A 1 108 ? -20.626 -5.173 29.724 1.00 85.06 108 ASP A N 1
ATOM 798 C CA . ASP A 1 108 ? -19.772 -4.015 29.975 1.00 85.06 108 ASP A CA 1
ATOM 799 C C . ASP A 1 108 ? -18.916 -3.699 28.739 1.00 85.06 108 ASP A C 1
ATOM 801 O O . ASP A 1 108 ? -18.038 -4.472 28.337 1.00 85.06 108 ASP A O 1
ATOM 805 N N . VAL A 1 109 ? -19.187 -2.548 28.124 1.00 88.12 109 VAL A N 1
ATOM 806 C CA . VAL A 1 109 ? -18.463 -2.045 26.954 1.00 88.12 109 VAL A CA 1
ATOM 807 C C . VAL A 1 109 ? -17.413 -1.047 27.437 1.00 88.12 109 VAL A C 1
ATOM 809 O O . VAL A 1 109 ? -17.782 -0.017 28.005 1.00 88.12 109 VAL A O 1
ATOM 812 N N . PRO A 1 110 ? -16.110 -1.304 27.231 1.00 91.62 110 PRO A N 1
ATOM 813 C CA . PRO A 1 110 ? -15.086 -0.337 27.574 1.00 91.62 110 PRO A CA 1
ATOM 814 C C . PRO A 1 110 ? -15.205 0.907 26.690 1.00 91.62 110 PRO A C 1
ATOM 816 O O . PRO A 1 110 ? -15.659 0.849 25.546 1.00 91.62 110 PRO A O 1
ATOM 819 N N . VAL A 1 111 ? -14.754 2.038 27.224 1.00 93.94 111 VAL A N 1
ATOM 820 C CA . VAL A 1 111 ? -14.673 3.290 26.470 1.00 93.94 111 VAL A CA 1
ATOM 821 C C . VAL A 1 111 ? -13.621 3.142 25.368 1.00 93.94 111 VAL A C 1
ATOM 823 O O . VAL A 1 111 ? -12.498 2.705 25.623 1.00 93.94 111 VAL A O 1
ATOM 826 N N . GLY A 1 112 ? -14.005 3.478 24.139 1.00 93.44 112 GLY A N 1
ATOM 827 C CA . GLY A 1 112 ? -13.128 3.448 22.975 1.00 93.44 112 GLY A CA 1
ATOM 828 C C . GLY A 1 112 ? -12.221 4.675 22.863 1.00 93.44 112 GLY A C 1
ATOM 829 O O . GLY A 1 112 ? -12.348 5.649 23.603 1.00 93.44 112 GLY A O 1
ATOM 830 N N . ASN A 1 113 ? -11.280 4.614 21.921 1.00 95.44 113 ASN A N 1
ATOM 831 C CA . ASN A 1 113 ? -10.268 5.646 21.658 1.00 95.44 113 ASN A CA 1
ATOM 832 C C . ASN A 1 113 ? -10.543 6.474 20.384 1.00 95.44 113 ASN A C 1
ATOM 834 O O . ASN A 1 113 ? -9.624 7.106 19.858 1.00 95.44 113 ASN A O 1
ATOM 838 N N . GLY A 1 114 ? -11.755 6.395 19.835 1.00 94.81 114 GLY A N 1
ATOM 839 C CA . GLY A 1 114 ? -12.162 7.144 18.650 1.00 94.81 114 GLY A CA 1
ATOM 840 C C . GLY A 1 114 ? -12.617 8.569 18.965 1.00 94.81 114 GLY A C 1
ATOM 841 O O . GLY A 1 114 ? -12.471 9.073 20.077 1.00 94.81 114 GLY A O 1
ATOM 842 N N . SER A 1 115 ? -13.230 9.205 17.971 1.00 96.19 115 SER A N 1
ATOM 843 C CA . SER A 1 115 ? -13.833 10.541 18.070 1.00 96.19 115 SER A CA 1
ATOM 844 C C . SER A 1 115 ? -14.990 10.600 19.073 1.00 96.19 115 SER A C 1
ATOM 846 O O . SER A 1 115 ? -15.374 11.674 19.531 1.00 96.19 115 SER A O 1
ATOM 848 N N . ASN A 1 116 ? -15.553 9.445 19.427 1.00 95.94 116 ASN A N 1
ATOM 849 C CA . ASN A 1 116 ? -16.610 9.288 20.416 1.00 95.94 116 ASN A CA 1
ATOM 850 C C . ASN A 1 116 ? -16.232 8.160 21.398 1.00 95.94 116 ASN A C 1
ATOM 852 O O . ASN A 1 116 ? -15.658 7.164 20.958 1.00 95.94 116 ASN A O 1
ATOM 856 N N . PRO A 1 117 ? -16.603 8.242 22.692 1.00 95.31 117 PRO A N 1
ATOM 857 C CA . PRO A 1 117 ? -16.346 7.183 23.678 1.00 95.31 117 PRO A CA 1
ATOM 858 C C . PRO A 1 117 ? -16.943 5.806 23.331 1.00 95.31 117 PRO A C 1
ATOM 860 O O . PRO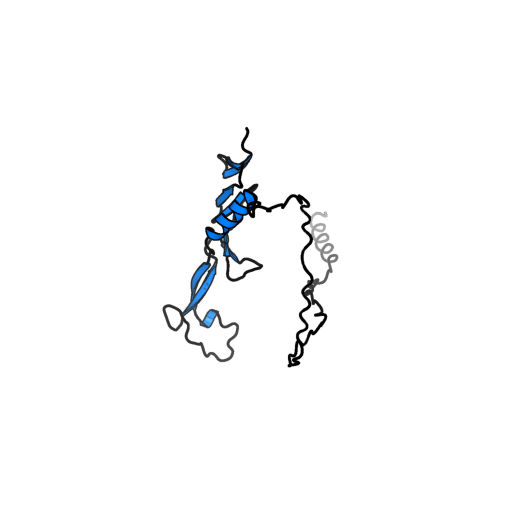 A 1 117 ? -16.486 4.793 23.853 1.00 95.31 117 PRO A O 1
ATOM 863 N N . SER A 1 118 ? -17.949 5.738 22.456 1.00 94.06 118 SER A N 1
ATOM 864 C CA . SER A 1 118 ? -18.525 4.476 21.956 1.00 94.06 118 SER A CA 1
ATOM 865 C C . SER A 1 118 ? -17.809 3.902 20.723 1.00 94.06 118 SER A C 1
ATOM 867 O O . SER A 1 118 ? -18.101 2.775 20.314 1.00 94.06 118 SER A O 1
ATOM 869 N N . LEU A 1 119 ? -16.872 4.653 20.136 1.00 96.12 119 LEU A N 1
ATOM 870 C CA . LEU A 1 119 ? -16.120 4.290 18.939 1.00 96.12 119 LEU A CA 1
ATOM 871 C C . LEU A 1 119 ? -14.667 3.985 19.288 1.00 96.12 119 LEU A C 1
ATOM 873 O O . LEU A 1 119 ? -14.038 4.655 20.105 1.00 96.12 119 LEU A O 1
ATOM 877 N N . SER A 1 120 ? -14.111 2.997 18.605 1.00 96.38 120 SER A N 1
ATOM 878 C CA . SER A 1 120 ? -12.695 2.668 18.642 1.00 96.38 120 SER A CA 1
ATOM 879 C C . SER A 1 120 ? -12.077 2.899 17.273 1.00 96.38 120 SER A C 1
ATOM 881 O O . SER A 1 120 ? -12.616 2.490 16.245 1.00 96.38 120 SER A O 1
ATOM 883 N N . ARG A 1 121 ? -10.916 3.547 17.269 1.00 96.25 121 ARG A N 1
ATOM 884 C CA . ARG A 1 121 ? -10.106 3.773 16.081 1.00 96.25 121 ARG A CA 1
ATOM 885 C C . ARG A 1 121 ? -9.243 2.543 15.832 1.00 96.25 121 ARG A C 1
ATOM 887 O O . ARG A 1 121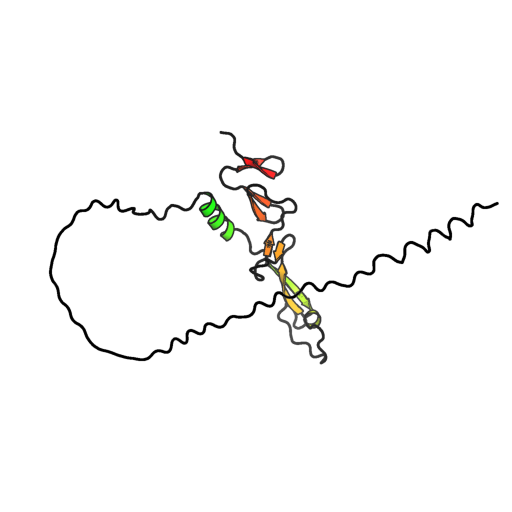 ? -8.306 2.272 16.586 1.00 96.25 121 ARG A O 1
ATOM 894 N N . VAL A 1 122 ? -9.548 1.808 14.770 1.00 94.44 122 VAL A N 1
ATOM 895 C CA . VAL A 1 122 ? -8.852 0.575 14.389 1.00 94.44 122 VAL A CA 1
ATOM 896 C C . VAL A 1 122 ? -7.976 0.775 13.165 1.00 94.44 122 VAL A C 1
ATOM 898 O O . VAL A 1 122 ? -8.224 1.637 12.326 1.00 94.44 122 VAL A O 1
ATOM 901 N N . GLN A 1 123 ? -6.923 -0.035 13.077 1.00 94.81 123 GLN A N 1
ATOM 902 C CA . GLN A 1 123 ? -5.982 -0.022 11.966 1.00 94.81 123 GLN A CA 1
ATOM 903 C C . GLN A 1 123 ? -6.436 -0.988 10.862 1.00 94.81 123 GLN A C 1
ATOM 905 O O . GLN A 1 123 ? -6.437 -2.208 11.059 1.00 94.81 123 GLN A O 1
ATOM 910 N N . VAL A 1 124 ? -6.724 -0.450 9.681 1.00 95.25 124 VAL A N 1
ATOM 911 C CA . VAL A 1 124 ? -7.098 -1.208 8.480 1.00 95.25 124 VAL A CA 1
ATOM 912 C C . VAL A 1 124 ? -6.087 -0.975 7.356 1.00 95.25 124 VAL A C 1
ATOM 914 O O . VAL A 1 124 ? -5.295 -0.031 7.406 1.00 95.25 124 VAL A O 1
ATOM 917 N N . CYS A 1 125 ? -6.077 -1.842 6.345 1.00 96.69 125 CYS A N 1
ATOM 918 C CA . CYS A 1 125 ? -5.346 -1.549 5.115 1.00 96.69 125 CYS A CA 1
ATOM 919 C C . CYS A 1 125 ? -6.185 -0.617 4.245 1.00 96.69 125 CYS A C 1
ATOM 921 O O . CYS A 1 125 ? -7.395 -0.795 4.131 1.00 96.69 125 CYS A O 1
ATOM 923 N N . CYS A 1 126 ? -5.545 0.391 3.657 1.00 96.12 126 CYS A N 1
ATOM 924 C CA . CYS A 1 126 ? -6.199 1.287 2.717 1.00 96.12 126 CYS A CA 1
ATOM 925 C C . CYS A 1 126 ? -6.701 0.515 1.486 1.00 96.12 126 CYS A C 1
ATOM 927 O O . CYS A 1 126 ? -6.215 -0.573 1.172 1.00 96.12 126 CYS A O 1
ATOM 929 N N . ALA A 1 127 ? -7.648 1.099 0.750 1.00 95.31 127 ALA A N 1
ATOM 930 C CA . ALA A 1 127 ? -8.171 0.494 -0.470 1.00 95.31 127 ALA A CA 1
ATOM 931 C C . ALA A 1 127 ? -7.043 0.170 -1.469 1.00 95.31 127 ALA A C 1
ATOM 933 O O . ALA A 1 127 ? -6.195 1.014 -1.764 1.00 95.31 127 ALA A O 1
ATOM 934 N N . GLY A 1 128 ? -7.039 -1.063 -1.981 1.00 94.62 128 GLY A N 1
ATOM 935 C CA . GLY A 1 128 ? -5.989 -1.550 -2.877 1.00 94.62 128 GLY A CA 1
ATOM 936 C C . GLY A 1 128 ? -4.686 -1.946 -2.177 1.00 94.62 128 GLY A C 1
ATOM 937 O O . GLY A 1 128 ? -3.682 -2.109 -2.862 1.00 94.62 128 GLY A O 1
ATOM 938 N N . TYR A 1 129 ? -4.682 -2.099 -0.850 1.00 96.25 129 TYR A N 1
ATOM 939 C CA . TYR A 1 129 ? -3.569 -2.660 -0.084 1.00 96.25 129 TYR A CA 1
ATOM 940 C C . TYR A 1 129 ? -4.011 -3.907 0.692 1.00 96.25 129 TYR A C 1
ATOM 942 O O . TYR A 1 129 ? -5.145 -3.992 1.160 1.00 96.25 129 TYR A O 1
ATOM 950 N N . GLU A 1 130 ? -3.094 -4.851 0.878 1.00 94.94 130 GLU A N 1
ATOM 951 C CA . GLU A 1 130 ? -3.303 -6.094 1.621 1.00 94.94 130 GLU A CA 1
ATOM 952 C C . GLU A 1 130 ? -2.323 -6.203 2.794 1.00 94.94 130 GLU A C 1
ATOM 954 O O . GLU A 1 130 ? -1.201 -5.701 2.741 1.00 94.94 130 GLU A O 1
ATOM 959 N N . ARG A 1 131 ? -2.737 -6.847 3.890 1.00 95.38 131 ARG A N 1
ATOM 960 C CA . ARG A 1 131 ? -1.889 -7.001 5.078 1.00 95.38 131 ARG A CA 1
ATOM 961 C C . ARG A 1 131 ? -0.723 -7.941 4.776 1.00 95.38 131 ARG A C 1
ATOM 963 O O . ARG A 1 131 ? -0.934 -9.085 4.390 1.00 95.38 131 ARG A O 1
ATOM 970 N N . ASN A 1 132 ? 0.502 -7.493 5.044 1.00 93.06 132 ASN A N 1
ATOM 971 C CA . ASN A 1 132 ? 1.677 -8.335 4.842 1.00 93.06 132 ASN A CA 1
ATOM 972 C C . ASN A 1 132 ? 1.691 -9.522 5.828 1.00 93.06 132 ASN A C 1
ATOM 974 O O . ASN A 1 132 ? 1.483 -9.356 7.034 1.00 93.06 132 ASN A O 1
ATOM 978 N N . VAL A 1 133 ? 1.997 -10.716 5.312 1.00 92.81 133 VAL A N 1
ATOM 979 C CA . VAL A 1 133 ? 1.973 -11.986 6.065 1.00 92.81 133 VAL A CA 1
ATOM 980 C C . VAL A 1 133 ? 3.083 -12.066 7.122 1.00 92.81 133 VAL A C 1
ATOM 982 O O . VAL A 1 133 ? 2.903 -12.669 8.178 1.00 92.81 133 VAL A O 1
ATOM 985 N N . HIS A 1 134 ? 4.232 -11.439 6.871 1.00 92.56 134 HIS A N 1
ATOM 986 C CA . HIS A 1 134 ? 5.387 -11.450 7.775 1.00 92.56 134 HIS A CA 1
ATOM 987 C C . HIS A 1 134 ? 5.394 -10.272 8.756 1.00 92.56 134 HIS A C 1
ATOM 989 O O . HIS A 1 134 ? 6.002 -10.346 9.823 1.00 92.56 134 HIS A O 1
ATOM 995 N N . ASN A 1 135 ? 4.724 -9.175 8.409 1.00 91.25 135 ASN A N 1
ATOM 996 C CA . ASN A 1 135 ? 4.645 -7.960 9.198 1.00 91.25 135 ASN A CA 1
ATOM 997 C C . ASN A 1 135 ? 3.228 -7.385 9.150 1.00 91.25 135 ASN A C 1
ATOM 999 O O . ASN A 1 135 ? 2.926 -6.480 8.374 1.00 91.25 135 ASN A O 1
ATOM 1003 N N . PHE A 1 136 ? 2.388 -7.849 10.073 1.00 90.12 136 PHE A N 1
ATOM 1004 C CA . PHE A 1 136 ? 0.994 -7.427 10.202 1.00 90.12 136 PHE A CA 1
ATOM 1005 C C . PHE A 1 136 ? 0.809 -5.924 10.448 1.00 90.12 136 PHE A C 1
ATOM 1007 O O . PHE A 1 136 ? -0.312 -5.443 10.349 1.00 90.12 136 PHE A O 1
AT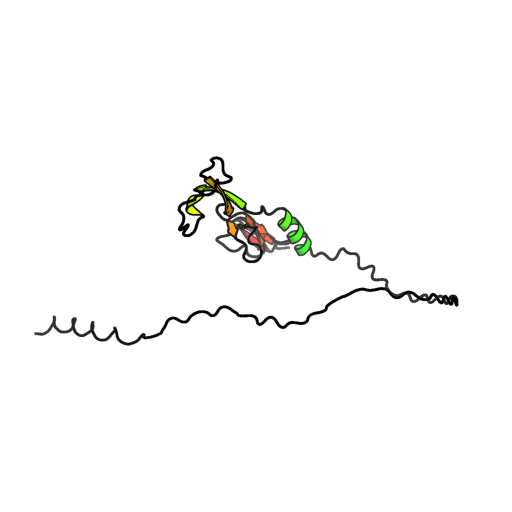OM 1014 N N . ARG A 1 137 ? 1.855 -5.160 10.786 1.00 90.56 137 ARG A N 1
ATOM 1015 C CA . ARG A 1 137 ? 1.755 -3.699 10.955 1.00 90.56 137 ARG A CA 1
ATOM 1016 C C . ARG A 1 137 ? 1.852 -2.938 9.633 1.00 90.56 137 ARG A C 1
ATOM 1018 O O . ARG A 1 137 ? 1.654 -1.726 9.638 1.00 90.56 137 ARG A O 1
ATOM 1025 N N . LYS A 1 138 ? 2.178 -3.624 8.535 1.00 92.31 138 LYS A N 1
ATOM 1026 C CA . LYS A 1 138 ? 2.317 -3.054 7.196 1.00 92.31 138 LYS A CA 1
ATOM 1027 C C . LYS A 1 138 ? 1.250 -3.611 6.266 1.00 92.31 138 LYS A C 1
ATOM 1029 O O . LYS A 1 138 ? 0.894 -4.787 6.353 1.00 92.31 138 LYS A O 1
ATOM 1034 N N . CYS A 1 139 ? 0.798 -2.761 5.359 1.00 96.06 139 CYS A N 1
ATOM 1035 C CA . CYS A 1 139 ? -0.013 -3.156 4.227 1.00 96.06 139 CYS A CA 1
ATOM 1036 C C . CYS A 1 139 ? 0.788 -2.915 2.945 1.00 96.06 139 CYS A C 1
ATOM 1038 O O . CYS A 1 139 ? 1.432 -1.877 2.790 1.00 96.06 139 CYS A O 1
ATOM 1040 N N . GLU A 1 140 ? 0.788 -3.892 2.052 1.00 94.38 140 GLU A N 1
ATOM 1041 C CA . GLU A 1 140 ? 1.479 -3.844 0.767 1.00 94.38 140 GLU A CA 1
ATOM 1042 C C . GLU A 1 140 ? 0.478 -3.552 -0.351 1.00 94.38 140 GLU A C 1
ATOM 1044 O O . GLU A 1 140 ? -0.670 -3.991 -0.268 1.00 94.38 140 GLU A O 1
ATOM 1049 N N . PRO A 1 141 ? 0.865 -2.773 -1.371 1.00 95.56 141 PRO A N 1
ATOM 1050 C CA . PRO A 1 141 ? -0.029 -2.447 -2.471 1.00 95.56 141 PRO A CA 1
ATOM 1051 C C . PRO A 1 141 ? -0.372 -3.693 -3.291 1.00 95.56 141 PRO A C 1
ATOM 1053 O O . PRO A 1 141 ? 0.475 -4.547 -3.548 1.00 95.56 141 PRO A O 1
ATOM 1056 N N . ILE A 1 142 ? -1.617 -3.756 -3.750 1.00 94.75 142 ILE A N 1
ATOM 1057 C CA . ILE A 1 142 ? -2.129 -4.815 -4.612 1.00 94.75 142 ILE A CA 1
ATOM 1058 C C . ILE A 1 142 ? -2.001 -4.357 -6.066 1.00 94.75 142 ILE A C 1
ATOM 1060 O O . ILE A 1 142 ? -2.510 -3.303 -6.456 1.00 94.75 142 ILE A O 1
ATOM 1064 N N . CYS A 1 143 ? -1.356 -5.178 -6.887 1.00 92.94 143 CYS A N 1
ATOM 1065 C CA . CYS A 1 143 ? -1.343 -5.032 -8.335 1.00 92.94 143 CYS A CA 1
ATOM 1066 C C . CYS A 1 143 ? -2.143 -6.196 -8.941 1.00 92.94 143 CYS A C 1
ATOM 1068 O O . CYS A 1 143 ? -1.739 -7.347 -8.801 1.00 92.94 143 CYS A O 1
ATOM 1070 N N . THR A 1 144 ? -3.284 -5.903 -9.580 1.00 91.81 144 THR A N 1
ATOM 1071 C CA . THR A 1 144 ? -4.165 -6.910 -10.205 1.00 91.81 144 THR A CA 1
ATOM 1072 C C . THR A 1 144 ? -3.409 -7.744 -11.233 1.00 91.81 144 THR A C 1
ATOM 1074 O O . THR A 1 144 ? -3.529 -8.964 -11.255 1.00 91.81 144 THR A O 1
ATOM 1077 N N . GLU A 1 145 ? -2.596 -7.076 -12.050 1.00 90.44 145 GLU A N 1
ATOM 1078 C CA . GLU A 1 145 ? -1.608 -7.720 -12.906 1.00 90.44 145 GLU A CA 1
ATOM 1079 C C . GLU A 1 145 ? -0.247 -7.676 -12.203 1.00 90.44 145 GLU A C 1
ATOM 1081 O O . GLU A 1 145 ? 0.196 -6.591 -11.805 1.00 90.44 145 GLU A O 1
ATOM 1086 N N . PRO A 1 146 ? 0.449 -8.814 -12.045 1.00 89.94 146 PRO A N 1
ATOM 1087 C CA . PRO A 1 146 ? 1.747 -8.831 -11.390 1.00 89.94 146 PRO A CA 1
ATOM 1088 C C . PRO A 1 146 ? 2.765 -7.995 -12.177 1.00 89.94 146 PRO A C 1
ATOM 1090 O O . PRO A 1 146 ? 2.897 -8.115 -13.400 1.00 89.94 146 PRO A O 1
ATOM 1093 N N . CYS A 1 147 ? 3.531 -7.170 -11.461 1.00 91.94 147 CYS A N 1
ATOM 1094 C CA . CYS A 1 147 ? 4.601 -6.357 -12.035 1.00 91.94 147 CYS A CA 1
ATOM 1095 C C . CYS A 1 147 ? 5.754 -7.244 -12.524 1.00 91.94 147 CYS A C 1
ATOM 1097 O O . CYS A 1 147 ? 6.663 -7.583 -11.772 1.00 91.94 147 CYS A O 1
ATOM 1099 N N . GLN A 1 148 ? 5.736 -7.628 -13.799 1.00 92.69 148 GLN A N 1
ATOM 1100 C CA . GLN A 1 148 ? 6.867 -8.323 -14.418 1.00 92.69 148 GLN A CA 1
ATOM 1101 C C . GLN A 1 148 ? 8.041 -7.357 -14.571 1.00 92.69 148 GLN A C 1
ATOM 1103 O O . GLN A 1 148 ? 7.854 -6.278 -15.125 1.00 92.69 148 GLN A O 1
ATOM 1108 N N . ASN A 1 149 ? 9.231 -7.754 -14.111 1.00 93.25 149 ASN A N 1
ATOM 1109 C CA . ASN A 1 149 ? 10.454 -6.936 -14.120 1.00 93.25 149 ASN A CA 1
ATOM 1110 C C . ASN A 1 149 ? 10.292 -5.566 -13.436 1.00 93.25 149 ASN A C 1
ATOM 1112 O O . ASN A 1 149 ? 10.850 -4.557 -13.872 1.00 93.25 149 ASN A O 1
ATOM 1116 N N . GLY A 1 150 ? 9.502 -5.526 -12.366 1.00 93.50 150 GLY A N 1
ATOM 1117 C CA . GLY A 1 150 ? 9.310 -4.332 -11.563 1.00 93.50 150 GLY A CA 1
ATOM 1118 C C . GLY A 1 150 ? 8.743 -4.649 -10.187 1.00 93.50 150 GLY A C 1
ATOM 1119 O O . GLY A 1 150 ? 8.483 -5.799 -9.844 1.00 93.50 150 GLY A O 1
ATOM 1120 N N . LEU A 1 151 ? 8.532 -3.601 -9.404 1.00 93.19 151 LEU A N 1
ATOM 1121 C CA . LEU A 1 151 ? 8.012 -3.652 -8.046 1.00 93.19 151 LEU A CA 1
ATOM 1122 C C . LEU A 1 151 ? 6.657 -2.942 -7.973 1.00 93.19 151 LEU A C 1
ATOM 1124 O O . LEU A 1 151 ? 6.500 -1.861 -8.532 1.00 93.19 151 LEU A O 1
ATOM 1128 N N . CYS A 1 152 ? 5.679 -3.519 -7.273 1.00 93.44 152 CYS A N 1
ATOM 1129 C CA . CYS A 1 152 ? 4.406 -2.843 -7.008 1.00 93.44 152 CYS A CA 1
ATOM 1130 C C . CYS A 1 152 ? 4.635 -1.760 -5.938 1.00 93.44 152 CYS A C 1
ATOM 1132 O O . CYS A 1 152 ? 4.973 -2.081 -4.799 1.00 93.44 152 CYS A O 1
ATOM 1134 N N . VAL A 1 153 ? 4.503 -0.484 -6.310 1.00 93.31 153 VAL A N 1
ATOM 1135 C CA . VAL A 1 153 ? 4.796 0.667 -5.428 1.00 93.31 153 VAL A CA 1
ATOM 1136 C C . VAL A 1 153 ? 3.546 1.398 -4.947 1.00 93.31 153 VAL A C 1
ATOM 1138 O O . VAL A 1 153 ? 3.581 2.083 -3.928 1.00 93.31 153 VAL A O 1
ATOM 1141 N N . ALA A 1 154 ? 2.432 1.223 -5.655 1.00 93.50 154 ALA A N 1
ATOM 1142 C CA . ALA A 1 154 ? 1.100 1.684 -5.277 1.00 93.50 154 ALA A CA 1
ATOM 1143 C C . ALA A 1 154 ? 0.051 0.765 -5.936 1.00 93.50 154 ALA A C 1
ATOM 1145 O O . ALA A 1 154 ? 0.425 -0.038 -6.799 1.00 93.50 154 ALA A O 1
ATOM 1146 N N . PRO A 1 155 ? -1.244 0.856 -5.573 1.00 94.38 155 PRO A N 1
ATOM 1147 C CA . PRO A 1 155 ? -2.277 0.021 -6.171 1.00 94.38 155 PRO A CA 1
ATOM 1148 C C . PRO A 1 155 ? -2.226 0.097 -7.700 1.00 94.38 155 PRO A C 1
ATOM 1150 O O . PRO A 1 155 ? -2.236 1.187 -8.277 1.00 94.38 155 PRO A O 1
ATOM 1153 N N . ASN A 1 156 ? -2.101 -1.060 -8.353 1.00 92.06 156 ASN A N 1
ATOM 1154 C CA . ASN A 1 156 ? -1.967 -1.190 -9.811 1.00 92.06 156 ASN A CA 1
ATOM 1155 C C . ASN A 1 156 ? -0.839 -0.354 -10.453 1.00 92.06 156 ASN A C 1
ATOM 1157 O O . ASN A 1 156 ? -0.879 -0.048 -11.646 1.00 92.06 156 ASN A O 1
ATOM 1161 N N . THR A 1 157 ? 0.190 0.006 -9.681 1.00 91.12 157 THR A N 1
ATOM 1162 C CA . THR A 1 157 ? 1.295 0.857 -10.128 1.00 91.12 157 THR A CA 1
ATOM 1163 C C . THR A 1 157 ? 2.634 0.163 -9.905 1.00 91.12 157 THR A C 1
ATOM 1165 O O . THR A 1 157 ? 3.094 0.009 -8.776 1.00 91.12 157 THR A O 1
ATOM 1168 N N . CYS A 1 158 ? 3.278 -0.220 -11.007 1.00 92.31 158 CYS A N 1
ATOM 1169 C CA . CYS A 1 158 ? 4.610 -0.823 -11.027 1.00 92.31 158 CYS A CA 1
ATOM 1170 C C . CYS A 1 158 ? 5.734 0.208 -11.230 1.00 92.31 158 CYS A C 1
ATOM 1172 O O . CYS A 1 158 ? 5.670 1.041 -12.135 1.00 92.31 158 CYS A O 1
ATOM 1174 N N . GLU A 1 159 ? 6.810 0.104 -10.472 1.00 92.75 159 GLU A N 1
ATOM 1175 C CA . GLU A 1 159 ? 8.079 0.755 -10.782 1.00 92.75 159 GLU A CA 1
ATOM 1176 C C . GLU A 1 159 ? 9.013 -0.272 -11.428 1.00 92.75 159 GLU A C 1
ATOM 1178 O O . GLU A 1 159 ? 9.206 -1.357 -10.885 1.00 92.75 159 GLU A O 1
ATOM 1183 N N . CYS A 1 160 ? 9.538 0.023 -12.617 1.00 94.19 160 CYS A N 1
ATOM 1184 C CA . CYS A 1 160 ? 10.379 -0.922 -13.350 1.00 94.19 160 CYS A CA 1
ATOM 1185 C C . CYS A 1 160 ? 11.767 -1.035 -12.715 1.00 94.19 160 CYS A C 1
ATOM 1187 O O . CYS A 1 160 ? 12.313 -0.046 -12.228 1.00 94.19 160 CYS A O 1
ATOM 1189 N N . TYR A 1 161 ? 12.337 -2.240 -12.740 1.00 93.75 161 TYR A N 1
ATOM 1190 C CA . TYR A 1 161 ? 13.721 -2.447 -12.323 1.00 93.75 161 TYR A CA 1
ATOM 1191 C C . TYR A 1 161 ? 14.702 -1.707 -13.247 1.00 93.75 161 TYR A C 1
ATOM 1193 O O . TYR A 1 161 ? 14.332 -1.346 -14.369 1.00 93.75 161 TYR A O 1
ATOM 1201 N N . PRO A 1 162 ? 15.955 -1.486 -12.800 1.00 91.62 162 PRO A N 1
ATOM 1202 C CA . PRO A 1 162 ? 17.003 -0.949 -13.664 1.00 91.62 162 PRO A CA 1
ATOM 1203 C C . PRO A 1 162 ? 17.089 -1.723 -14.987 1.00 91.62 162 PRO A C 1
ATOM 1205 O O . PRO A 1 162 ? 16.925 -2.940 -14.988 1.00 91.62 162 PRO A O 1
ATOM 1208 N N . ASP A 1 163 ? 17.320 -1.005 -16.088 1.00 90.19 163 ASP A N 1
ATOM 1209 C CA . ASP A 1 163 ? 17.382 -1.531 -17.466 1.00 90.19 163 ASP A CA 1
ATOM 1210 C C . ASP A 1 163 ? 16.037 -2.001 -18.065 1.00 90.19 163 ASP A C 1
ATOM 1212 O O . ASP A 1 163 ? 15.985 -2.547 -19.169 1.00 90.19 163 ASP A O 1
ATOM 1216 N N . PHE A 1 164 ? 14.918 -1.724 -17.384 1.00 92.56 164 PHE A N 1
ATOM 1217 C CA . PHE A 1 164 ? 13.571 -1.923 -17.919 1.00 92.56 164 PHE A CA 1
ATOM 1218 C C . PHE A 1 164 ? 12.813 -0.602 -18.041 1.00 92.56 164 PHE A C 1
ATOM 1220 O O . PHE A 1 164 ? 12.858 0.261 -17.165 1.00 92.56 164 PHE A O 1
ATOM 1227 N N . VAL A 1 165 ? 12.041 -0.469 -19.117 1.00 91.19 165 VAL A N 1
ATOM 1228 C CA . VAL A 1 165 ? 11.189 0.694 -19.384 1.00 91.19 165 VAL A CA 1
ATOM 1229 C C . VAL A 1 165 ? 9.726 0.292 -19.477 1.00 91.19 165 VAL A C 1
ATOM 1231 O O . VAL A 1 165 ? 9.373 -0.794 -19.940 1.00 91.19 165 VAL A O 1
ATOM 1234 N N . ARG A 1 166 ? 8.844 1.184 -19.028 1.00 90.00 166 ARG A N 1
ATOM 1235 C CA . ARG A 1 166 ? 7.399 0.978 -19.099 1.00 90.00 166 ARG A CA 1
ATOM 1236 C C . ARG A 1 166 ? 6.921 1.177 -20.538 1.00 90.00 166 ARG A C 1
ATOM 1238 O O . ARG A 1 166 ? 7.087 2.251 -21.106 1.00 90.00 166 ARG A O 1
ATOM 1245 N N . ASN A 1 167 ? 6.293 0.158 -21.115 1.00 88.50 167 ASN A N 1
ATOM 1246 C CA . ASN A 1 167 ? 5.670 0.253 -22.435 1.00 88.50 167 ASN A CA 1
ATOM 1247 C C . ASN A 1 167 ? 4.269 0.901 -22.376 1.00 88.50 167 ASN A C 1
ATOM 1249 O O . ASN A 1 167 ? 3.714 1.129 -21.300 1.00 88.50 167 ASN A O 1
ATOM 1253 N N . ALA A 1 168 ? 3.647 1.126 -23.540 1.00 87.06 168 ALA A N 1
ATOM 1254 C CA . ALA A 1 168 ? 2.299 1.704 -23.653 1.00 87.06 168 ALA A CA 1
ATOM 1255 C C . ALA A 1 168 ? 1.190 0.885 -22.955 1.00 87.06 168 ALA A C 1
ATOM 1257 O O . ALA A 1 168 ? 0.110 1.402 -22.691 1.00 87.06 168 ALA A O 1
ATOM 1258 N N . ARG A 1 169 ? 1.447 -0.391 -22.641 1.00 83.81 169 ARG A N 1
ATOM 1259 C CA . ARG A 1 169 ? 0.526 -1.286 -21.920 1.00 83.81 169 ARG A CA 1
ATOM 1260 C C . ARG A 1 169 ? 0.832 -1.347 -20.419 1.00 83.81 169 ARG A C 1
ATOM 1262 O O . ARG A 1 169 ? 0.280 -2.189 -19.722 1.00 83.81 169 ARG A O 1
ATOM 1269 N N . GLY A 1 170 ? 1.744 -0.508 -19.925 1.00 82.12 170 GLY A N 1
ATOM 1270 C CA . GLY A 1 170 ? 2.124 -0.445 -18.517 1.00 82.12 170 GLY A CA 1
ATOM 1271 C C . GLY A 1 170 ? 3.036 -1.575 -18.026 1.00 82.12 170 GLY A C 1
ATOM 1272 O O . GLY A 1 170 ? 3.234 -1.686 -16.820 1.00 82.12 170 GLY A O 1
ATOM 1273 N N . ARG A 1 171 ? 3.605 -2.391 -18.924 1.00 87.00 171 ARG A N 1
ATOM 1274 C CA . ARG A 1 171 ? 4.531 -3.488 -18.584 1.00 87.00 171 ARG A CA 1
ATOM 1275 C C . ARG A 1 171 ? 5.982 -3.032 -18.689 1.00 87.00 171 ARG A C 1
ATOM 1277 O O . ARG A 1 171 ? 6.313 -2.269 -19.594 1.00 87.00 171 ARG A O 1
ATOM 1284 N N . CYS A 1 172 ? 6.839 -3.542 -17.810 1.00 92.81 172 CYS A N 1
ATOM 1285 C CA . CYS A 1 172 ? 8.275 -3.283 -17.851 1.00 92.81 172 CYS A CA 1
ATOM 1286 C C . CYS A 1 172 ? 8.944 -4.231 -18.852 1.00 92.81 172 CYS A C 1
ATOM 1288 O O . CYS A 1 172 ? 8.993 -5.448 -18.654 1.00 92.81 172 CYS A O 1
ATOM 1290 N N . VAL A 1 173 ? 9.408 -3.664 -19.962 1.00 91.44 173 VAL A N 1
ATOM 1291 C CA . VAL A 1 173 ? 10.096 -4.373 -21.045 1.00 91.44 173 VAL A CA 1
ATOM 1292 C C . VAL A 1 173 ? 11.577 -3.997 -21.042 1.00 91.44 173 VAL A C 1
ATOM 1294 O O . VAL A 1 173 ? 11.903 -2.885 -20.625 1.00 91.44 173 VAL A O 1
ATOM 1297 N N . PRO A 1 174 ? 12.475 -4.902 -21.459 1.00 91.56 174 PRO A N 1
ATOM 1298 C CA . PRO A 1 174 ? 13.898 -4.587 -21.534 1.00 91.56 174 PRO A CA 1
ATOM 1299 C C . PRO A 1 174 ? 14.138 -3.431 -22.509 1.00 91.56 174 PRO A C 1
ATOM 1301 O O . PRO A 1 174 ? 13.442 -3.312 -23.523 1.00 91.56 174 PRO A O 1
ATOM 1304 N N . THR A 1 175 ? 15.122 -2.585 -22.216 1.00 83.81 175 THR A N 1
ATOM 1305 C CA . THR A 1 175 ? 15.625 -1.608 -23.185 1.00 83.81 175 THR A CA 1
ATOM 1306 C C . THR A 1 175 ? 16.395 -2.328 -24.295 1.00 83.81 175 THR A C 1
ATOM 1308 O O . THR A 1 175 ? 17.220 -3.203 -24.031 1.00 83.81 175 THR A O 1
ATOM 1311 N N . CYS A 1 176 ? 16.117 -1.991 -25.558 1.00 78.56 176 CYS A N 1
ATOM 1312 C CA . CYS A 1 176 ? 16.992 -2.390 -26.660 1.00 78.56 176 CYS A CA 1
ATOM 1313 C C . CYS A 1 176 ? 18.190 -1.422 -26.710 1.00 78.56 176 CYS A C 1
ATOM 1315 O O . CYS A 1 176 ? 17.954 -0.216 -26.588 1.00 78.56 176 CYS A O 1
ATOM 1317 N N . PRO A 1 177 ? 19.431 -1.922 -26.844 1.00 68.94 177 PRO A N 1
ATOM 1318 C CA . PRO A 1 177 ? 20.620 -1.089 -27.018 1.00 68.94 177 PRO A CA 1
ATOM 1319 C C . PRO A 1 177 ? 20.639 -0.350 -28.362 1.00 68.94 177 PRO A C 1
ATOM 1321 O O . PRO A 1 177 ? 20.009 -0.845 -29.327 1.00 68.94 177 PRO A O 1
#

pLDDT: mean 72.34, std 23.01, range [33.47, 96.69]

Radius of gyration: 32.92 Å; Cα contacts (8 Å, |Δi|>4): 167; chains: 1; bounding box: 106×58×66 Å

InterPro domains:
  IPR009030 Growth factor receptor cysteine-rich domain superfamily [SSF57184] (115-177)
  IPR053255 Epidermal growth factor-like domain-containing protein [PTHR24047] (83-176)
  IPR060057 Epidermal growth factor-like protein, EGF domain [PF26673] (139-154)